Protein AF-A0AAX6MC53-F1 (afdb_monomer)

InterPro domains:
  IPR008144 Guanylate kinase-like domain [PS50052] (117-298)
  IPR008145 Guanylate kinase/L-type calcium channel beta subunit [PF00625] (117-298)
  IPR008145 Guanylate kinase/L-type calcium channel beta subunit [SM00072] (116-301)
  IPR020590 Guanylate kinase, conserved site [PS00856] (152-169)
  IPR021861 THO complex, subunit THOC1 [PF11957] (1-113)
  IPR027417 P-loop containing nucleoside triphosphate hydrolase [G3DSA:3.40.50.300] (106-306)
  IPR027417 P-loop containing nucleoside triphosphate hydrolase [SSF52540] (115-300)

pLDDT: mean 77.31, std 20.7, range [31.39, 97.88]

Organism: NCBI:txid292717

Sequence (351 aa):
MGSLSLDFLKEENSETAMEKLKDPARWKLPDLSVFKDKIAADELDLEFANSEKEKSEILEAKASKTWRALRIARKSKLSVFDKVDDWQKVDVIFQEQSDPENAEGETAGNEKMPEDRRPIILTGPSKVGKSTLLSMLLEKNEGVFGKIVPHTTRAPREGEVNGQDYNFVDSKEFNQILDSDYFFEFVERDGAQYGTNRKIAEAIEESGKVPIIQLDRERVQMAKENGYSARIIFIAPPSIEELEARLKKAGIAEEEIQGMLKTAQEDIEHAKSGEIYDTVITNDNLEDAYKTLESFIYKSEAEAEAEAEAEGINGTGDATGDGNENNNDNETPAAAADVAMEDVTNGEETS

Mean predicted aligned error: 18.36 Å

Solvent-accessible surface area (backbone atoms only — not comparable to full-atom values): 21395 Å² total; per-residue (Å²): 133,86,74,79,80,66,65,70,77,71,49,95,53,62,66,66,53,54,52,65,71,67,41,69,72,76,80,49,79,78,62,64,66,67,41,49,60,54,41,53,51,33,52,53,52,47,73,71,45,90,44,73,67,57,34,51,56,37,50,52,53,33,51,54,45,51,54,51,40,52,60,50,32,57,78,76,37,51,83,49,48,78,68,50,90,43,89,89,52,55,64,63,72,69,52,80,74,76,56,90,88,75,69,90,78,78,82,72,71,94,68,81,73,47,78,65,59,58,31,36,36,43,29,48,46,87,93,45,48,65,70,57,50,51,49,52,50,48,70,74,38,73,74,47,56,31,78,54,54,34,36,25,47,48,80,78,54,94,90,57,44,77,72,68,65,28,37,67,39,54,68,68,58,50,46,54,44,52,78,63,71,35,48,40,25,66,51,77,56,96,93,25,45,36,34,36,48,48,65,57,41,51,54,26,44,75,73,70,18,30,22,33,41,78,43,48,68,70,44,46,52,40,19,50,76,63,65,52,75,54,49,30,37,32,40,37,52,74,40,70,69,56,48,50,52,52,43,53,72,69,68,55,53,70,78,56,47,57,55,54,52,52,53,33,50,54,54,53,56,56,58,70,69,50,82,81,45,80,44,79,44,57,40,70,50,69,69,60,33,44,51,53,50,52,50,63,54,55,46,46,70,69,62,51,52,54,49,53,53,57,60,60,66,74,74,77,83,89,90,82,84,87,84,90,83,83,89,85,81,90,82,85,84,90,82,91,86,84,93,80,91,83,90,84,82,92,82,82,90,90,134

Radius of gyration: 32.06 Å; Cα contacts (8 Å, |Δi|>4): 356; chains: 1; bounding box: 106×82×86 Å

Nearest PDB structures (foldseek):
  8pts-assembly1_B  TM=8.722E-01  e=1.249E-19  Homo sapiens
  1lvg-assembly1_A  TM=8.030E-01  e=1.019E-18  Mus musculus
  3tr0-assembly1_A  TM=7.600E-01  e=1.009E-15  Coxiella burnetii
  4wsi-assembly1_A  TM=7.138E-01  e=6.629E-16  Homo sapiens
  3tau-assembly1_A  TM=6.943E-01  e=6.243E-16  Listeria monocytogenes

Structure (mmCIF, N/CA/C/O backbone):
data_AF-A0AAX6MC53-F1
#
_entry.id   AF-A0AAX6MC53-F1
#
loop_
_atom_site.group_PDB
_atom_site.id
_atom_site.type_symbol
_atom_site.label_atom_id
_atom_site.label_alt_id
_atom_site.label_comp_id
_atom_site.label_asym_id
_atom_site.label_entity_id
_atom_site.label_seq_id
_atom_site.pdbx_PDB_ins_code
_atom_site.Cartn_x
_atom_site.Cartn_y
_atom_site.Cartn_z
_atom_site.occupancy
_atom_site.B_iso_or_equiv
_atom_site.auth_seq_id
_atom_site.auth_comp_id
_atom_site.auth_asym_id
_atom_site.auth_atom_id
_atom_site.pdbx_PDB_model_num
ATOM 1 N N . MET A 1 1 ? 19.491 4.283 -35.198 1.00 36.22 1 MET A N 1
ATOM 2 C CA . MET A 1 1 ? 18.162 4.040 -35.802 1.00 36.22 1 MET A CA 1
ATOM 3 C C . MET A 1 1 ? 18.386 3.617 -37.244 1.00 36.22 1 MET A C 1
ATOM 5 O O . MET A 1 1 ? 18.907 4.422 -38.001 1.00 36.22 1 MET A O 1
ATOM 9 N N . GLY A 1 2 ? 18.093 2.369 -37.614 1.00 42.31 2 GLY A N 1
ATOM 10 C CA . GLY A 1 2 ? 18.167 1.952 -39.017 1.00 42.31 2 GLY A CA 1
ATOM 11 C C . GLY A 1 2 ? 16.977 2.537 -39.767 1.00 42.31 2 GLY A C 1
ATOM 12 O O . GLY A 1 2 ? 15.840 2.171 -39.467 1.00 42.31 2 GLY A O 1
ATOM 13 N N . SER A 1 3 ? 17.218 3.481 -40.676 1.00 45.47 3 SER A N 1
ATOM 14 C CA . SER A 1 3 ? 16.184 3.955 -41.590 1.00 45.47 3 SER A CA 1
ATOM 15 C C . SER A 1 3 ? 15.682 2.772 -42.419 1.00 45.47 3 SER A C 1
ATOM 17 O O . SER A 1 3 ? 16.467 1.949 -42.892 1.00 45.47 3 SER A O 1
ATOM 19 N N . LEU A 1 4 ? 14.361 2.657 -42.563 1.00 53.09 4 LEU A N 1
ATOM 20 C CA . LEU A 1 4 ? 13.759 1.701 -43.488 1.00 53.09 4 LEU A CA 1
ATOM 21 C C . LEU A 1 4 ? 14.315 1.986 -44.885 1.00 53.09 4 LEU A C 1
ATOM 23 O O . LEU A 1 4 ? 14.198 3.114 -45.369 1.00 53.09 4 LEU A O 1
ATOM 27 N N . SER A 1 5 ? 14.934 0.984 -45.514 1.00 58.44 5 SER A N 1
ATOM 28 C CA . SER A 1 5 ? 15.351 1.124 -46.905 1.00 58.44 5 SER A CA 1
ATOM 29 C C . SER A 1 5 ? 14.115 1.406 -47.765 1.00 58.44 5 SER A C 1
ATOM 31 O O . SER A 1 5 ? 13.137 0.656 -47.750 1.00 58.44 5 SER A O 1
ATOM 33 N N . LEU A 1 6 ? 14.177 2.507 -48.513 1.00 61.31 6 LEU A N 1
ATOM 34 C CA . LEU A 1 6 ? 13.171 2.917 -49.490 1.00 61.31 6 LEU A CA 1
ATOM 35 C C . LEU A 1 6 ? 13.355 2.209 -50.842 1.00 61.31 6 LEU A C 1
ATOM 37 O O . LEU A 1 6 ? 12.777 2.635 -51.838 1.00 61.31 6 LEU A O 1
ATOM 41 N N . ASP A 1 7 ? 14.144 1.133 -50.906 1.00 61.59 7 ASP A N 1
ATOM 42 C CA . ASP A 1 7 ? 14.376 0.392 -52.151 1.00 61.59 7 ASP A CA 1
ATOM 43 C C . ASP A 1 7 ? 13.085 -0.207 -52.741 1.00 61.59 7 ASP A C 1
ATOM 45 O O . ASP A 1 7 ? 13.015 -0.419 -53.947 1.00 61.59 7 ASP A O 1
ATOM 49 N N . PHE A 1 8 ? 12.020 -0.365 -51.946 1.00 57.34 8 PHE A N 1
ATOM 50 C CA . PHE A 1 8 ? 10.698 -0.771 -52.443 1.00 57.34 8 PHE A CA 1
ATOM 51 C C . PHE A 1 8 ? 10.033 0.273 -53.364 1.00 57.34 8 PHE A C 1
ATOM 53 O O . PHE A 1 8 ? 9.164 -0.083 -54.152 1.00 57.34 8 PHE A O 1
ATOM 60 N N . LEU A 1 9 ? 10.435 1.553 -53.298 1.00 56.62 9 LEU A N 1
ATOM 61 C CA . LEU A 1 9 ? 9.974 2.596 -54.229 1.00 56.62 9 LEU A CA 1
ATOM 62 C C . LEU A 1 9 ? 10.661 2.510 -55.600 1.00 56.62 9 LEU A C 1
ATOM 64 O O . LEU A 1 9 ? 10.252 3.208 -56.524 1.00 56.62 9 LEU A O 1
ATOM 68 N N . LYS A 1 10 ? 11.714 1.691 -55.733 1.00 62.94 10 LYS A N 1
ATOM 69 C CA . LYS A 1 10 ? 12.433 1.475 -56.996 1.00 62.94 10 LYS A CA 1
ATOM 70 C C . LYS A 1 10 ? 11.886 0.294 -57.802 1.00 62.94 10 LYS A C 1
ATOM 72 O O . LYS A 1 10 ? 12.310 0.111 -58.939 1.00 62.94 10 LYS A O 1
ATOM 77 N N . GLU A 1 11 ? 10.980 -0.511 -57.243 1.00 56.94 11 GLU A N 1
ATOM 78 C CA . GLU A 1 11 ? 10.313 -1.573 -58.000 1.00 56.94 11 GLU A CA 1
ATOM 79 C C . GLU A 1 11 ? 9.300 -0.937 -58.974 1.00 56.94 11 GLU A C 1
ATOM 81 O O . GLU A 1 11 ? 8.377 -0.246 -58.549 1.00 56.94 11 GLU A O 1
ATOM 86 N N . GLU A 1 12 ? 9.453 -1.176 -60.286 1.00 57.56 12 GLU A N 1
ATOM 87 C CA . GLU A 1 12 ? 8.615 -0.607 -61.370 1.00 57.56 12 GLU A CA 1
ATOM 88 C C . GLU A 1 12 ? 7.123 -0.991 -61.299 1.00 57.56 12 GLU A C 1
ATOM 90 O O . GLU A 1 12 ? 6.321 -0.521 -62.102 1.00 57.56 12 GLU A O 1
ATOM 95 N N . ASN A 1 13 ? 6.725 -1.820 -60.333 1.00 58.00 13 ASN A N 1
ATOM 96 C CA . ASN A 1 13 ? 5.381 -2.371 -60.223 1.00 58.00 13 ASN A CA 1
ATOM 97 C C . ASN A 1 13 ? 4.774 -2.036 -58.847 1.00 58.00 13 ASN A C 1
ATOM 99 O O . ASN A 1 13 ? 4.700 -2.865 -57.930 1.00 58.00 13 ASN A O 1
ATOM 103 N N . SER A 1 14 ? 4.381 -0.766 -58.706 1.00 57.09 14 SER A N 1
ATOM 104 C CA . SER A 1 14 ? 3.935 -0.134 -57.455 1.00 57.09 14 SER A CA 1
ATOM 105 C C . SER A 1 14 ? 2.700 -0.789 -56.824 1.00 57.09 14 SER A C 1
ATOM 107 O O . SER A 1 14 ? 2.566 -0.777 -55.600 1.00 57.09 14 SER A O 1
ATOM 109 N N . GLU A 1 15 ? 1.830 -1.418 -57.620 1.00 57.38 15 GLU A N 1
ATOM 110 C CA . GLU A 1 15 ? 0.639 -2.124 -57.125 1.00 57.38 15 GLU A CA 1
ATOM 111 C C . GLU A 1 15 ? 1.006 -3.390 -56.339 1.00 57.38 15 GLU A C 1
ATOM 113 O O . GLU A 1 15 ? 0.580 -3.552 -55.196 1.00 57.38 15 GLU A O 1
ATOM 118 N N . THR A 1 16 ? 1.888 -4.233 -56.880 1.00 61.44 16 THR A N 1
ATOM 119 C CA . THR A 1 16 ? 2.392 -5.432 -56.186 1.00 61.44 16 THR A CA 1
ATOM 120 C C . THR A 1 16 ? 3.211 -5.101 -54.938 1.00 61.44 16 THR A C 1
ATOM 122 O O . THR A 1 16 ? 3.166 -5.842 -53.954 1.00 61.44 16 THR A O 1
ATOM 125 N N . ALA A 1 17 ? 3.946 -3.985 -54.938 1.00 60.41 17 ALA A N 1
ATOM 126 C CA . ALA A 1 17 ? 4.658 -3.518 -53.749 1.00 60.41 17 ALA A CA 1
ATOM 127 C C . ALA A 1 17 ? 3.676 -3.071 -52.651 1.00 60.41 17 ALA A C 1
ATOM 129 O O . ALA A 1 17 ? 3.875 -3.401 -51.483 1.00 60.41 17 ALA A O 1
ATOM 130 N N . MET A 1 18 ? 2.581 -2.392 -53.017 1.00 60.22 18 MET A N 1
ATOM 131 C CA . MET A 1 18 ? 1.531 -1.960 -52.087 1.00 60.22 18 MET A CA 1
ATOM 132 C C . MET A 1 18 ? 0.684 -3.121 -51.550 1.00 60.22 18 MET A C 1
ATOM 134 O O . MET A 1 18 ? 0.280 -3.086 -50.388 1.00 60.22 18 MET A O 1
ATOM 138 N N . GLU A 1 19 ? 0.437 -4.166 -52.341 1.00 65.31 19 GLU A N 1
ATOM 139 C CA . GLU A 1 19 ? -0.258 -5.372 -51.871 1.00 65.31 19 GLU A CA 1
ATOM 140 C C . GLU A 1 19 ? 0.555 -6.148 -50.828 1.00 65.31 19 GLU A C 1
ATOM 142 O O . GLU A 1 19 ? -0.001 -6.551 -49.807 1.00 65.31 19 GLU A O 1
ATOM 147 N N . LYS A 1 20 ? 1.881 -6.253 -50.992 1.00 62.59 20 LYS A N 1
ATOM 148 C CA . LYS A 1 20 ? 2.773 -6.847 -49.974 1.00 62.59 20 LYS A CA 1
ATOM 149 C C . LYS A 1 20 ? 2.735 -6.099 -48.634 1.00 62.59 20 LYS A C 1
ATOM 151 O O . LYS A 1 20 ? 2.990 -6.691 -47.588 1.00 62.59 20 LYS A O 1
ATOM 156 N N . LEU A 1 21 ? 2.412 -4.802 -48.635 1.00 61.69 21 LEU A N 1
ATOM 157 C CA . LEU A 1 21 ? 2.283 -4.013 -47.402 1.00 61.69 21 LEU A CA 1
ATOM 158 C C . LEU A 1 21 ? 0.977 -4.294 -46.645 1.00 61.69 21 LEU A C 1
ATOM 160 O O . LEU A 1 21 ? 0.912 -3.974 -45.457 1.00 61.69 21 LEU A O 1
ATOM 164 N N . LYS A 1 22 ? -0.030 -4.872 -47.315 1.00 65.88 22 LYS A N 1
ATOM 165 C CA . LYS A 1 22 ? -1.336 -5.231 -46.742 1.00 65.88 22 LYS A CA 1
ATOM 166 C C . LYS A 1 22 ? -1.370 -6.639 -46.144 1.00 65.88 22 LYS A C 1
ATOM 168 O O . LYS A 1 22 ? -2.383 -6.995 -45.547 1.00 65.88 22 LYS A O 1
ATOM 173 N N . ASP A 1 23 ? -0.299 -7.423 -46.292 1.00 70.88 23 ASP A N 1
ATOM 174 C CA . ASP A 1 23 ? -0.217 -8.772 -45.732 1.00 70.88 23 ASP A CA 1
ATOM 175 C C . ASP A 1 23 ? -0.416 -8.732 -44.203 1.00 70.88 23 ASP A C 1
ATOM 177 O O . ASP A 1 23 ? 0.374 -8.088 -43.495 1.00 70.88 23 ASP A O 1
ATOM 181 N N . PRO A 1 24 ? -1.446 -9.414 -43.665 1.00 66.38 24 PRO A N 1
ATOM 182 C CA . PRO A 1 24 ? -1.690 -9.465 -42.234 1.00 66.38 24 PRO A CA 1
ATOM 183 C C . PRO A 1 24 ? -0.519 -10.017 -41.413 1.00 66.38 24 PRO A C 1
ATOM 185 O O . PRO A 1 24 ? -0.335 -9.650 -40.251 1.00 66.38 24 PRO A O 1
ATOM 188 N N . ALA A 1 25 ? 0.324 -10.857 -42.020 1.00 64.81 25 ALA A N 1
ATOM 189 C CA . ALA A 1 25 ? 1.523 -11.387 -41.386 1.00 64.81 25 ALA A CA 1
ATOM 190 C C . ALA A 1 25 ? 2.566 -10.300 -41.068 1.00 64.81 25 ALA A C 1
ATOM 192 O O . ALA A 1 25 ? 3.427 -10.513 -40.218 1.00 64.81 25 ALA A O 1
ATOM 193 N N . ARG A 1 26 ? 2.488 -9.118 -41.699 1.00 65.19 26 ARG A N 1
ATOM 194 C CA . ARG A 1 26 ? 3.445 -8.016 -41.508 1.00 65.19 26 ARG A CA 1
ATOM 195 C C . ARG A 1 26 ? 3.283 -7.285 -40.174 1.00 65.19 26 ARG A C 1
ATOM 197 O O . ARG A 1 26 ? 4.268 -6.764 -39.652 1.00 65.19 26 ARG A O 1
ATOM 204 N N . TRP A 1 27 ? 2.064 -7.214 -39.636 1.00 64.38 27 TRP A N 1
ATOM 205 C CA . TRP A 1 27 ? 1.789 -6.602 -38.327 1.00 64.38 27 TRP A CA 1
ATOM 206 C C . TRP A 1 27 ? 1.685 -7.630 -37.198 1.00 64.38 27 TRP A C 1
ATOM 208 O O . TRP A 1 27 ? 1.710 -7.253 -36.024 1.00 64.38 27 TRP A O 1
ATOM 218 N N . LYS A 1 28 ? 1.618 -8.924 -37.531 1.00 68.44 28 LYS A N 1
ATOM 219 C CA . LYS A 1 28 ? 1.691 -10.001 -36.549 1.00 68.44 28 LYS A CA 1
ATOM 220 C C . LYS A 1 28 ? 3.117 -10.100 -36.003 1.00 68.44 28 LYS A C 1
ATOM 222 O O . LYS A 1 28 ? 4.082 -10.221 -36.756 1.00 68.44 28 LYS A O 1
ATOM 227 N N . LEU A 1 29 ? 3.252 -10.033 -34.681 1.00 69.00 29 LEU A N 1
ATOM 228 C CA . LEU A 1 29 ? 4.544 -10.220 -34.025 1.00 69.00 29 LEU A CA 1
ATOM 229 C C . LEU A 1 29 ? 5.046 -11.651 -34.291 1.00 69.00 29 LEU A C 1
ATOM 231 O O . LEU A 1 29 ? 4.261 -12.591 -34.145 1.00 69.00 29 LEU A O 1
ATOM 235 N N . PRO A 1 30 ? 6.319 -11.837 -34.691 1.00 75.62 30 PRO A N 1
ATOM 236 C CA . PRO A 1 30 ? 6.888 -13.170 -34.831 1.00 75.62 30 PRO A CA 1
ATOM 237 C C . PRO A 1 30 ? 6.958 -13.864 -33.470 1.00 75.62 30 PRO A C 1
ATOM 239 O O . PRO A 1 30 ? 7.146 -13.205 -32.446 1.00 75.62 30 PRO A O 1
ATOM 242 N N . ASP A 1 31 ? 6.850 -15.189 -33.480 1.00 79.38 31 ASP A N 1
ATOM 243 C CA . ASP A 1 31 ? 6.978 -16.006 -32.276 1.00 79.38 31 ASP A CA 1
ATOM 244 C C . ASP A 1 31 ? 8.388 -15.890 -31.664 1.00 79.38 31 ASP A C 1
ATOM 246 O O . ASP A 1 31 ? 9.375 -15.686 -32.380 1.00 79.38 31 ASP A O 1
ATOM 250 N N . LEU A 1 32 ? 8.499 -16.024 -30.340 1.00 80.12 32 LEU A N 1
ATOM 251 C CA . LEU A 1 32 ? 9.783 -15.988 -29.631 1.00 80.12 32 LEU A CA 1
ATOM 252 C C . LEU A 1 32 ? 10.733 -17.100 -30.100 1.00 80.12 32 LEU A C 1
ATOM 254 O O . LEU A 1 32 ? 11.937 -16.862 -30.202 1.00 80.12 32 LEU A O 1
ATOM 258 N N . SER A 1 33 ? 10.202 -18.273 -30.454 1.00 79.19 33 SER A N 1
ATOM 259 C CA . SER A 1 33 ? 10.969 -19.397 -31.016 1.00 79.19 33 SER A CA 1
ATOM 260 C C . SER A 1 33 ? 11.765 -19.006 -32.271 1.00 79.19 33 SER A C 1
ATOM 262 O O . SER A 1 33 ? 12.929 -19.373 -32.405 1.00 79.19 33 SER A O 1
ATOM 264 N N . VAL A 1 34 ? 11.206 -18.142 -33.128 1.00 83.12 34 VAL A N 1
ATOM 265 C CA . VAL A 1 34 ? 11.864 -17.647 -34.354 1.00 83.12 34 VAL A CA 1
ATOM 266 C C . VAL A 1 34 ? 13.138 -16.855 -34.047 1.00 83.12 34 VAL A C 1
ATOM 268 O O . VAL A 1 34 ? 14.053 -16.801 -34.872 1.00 83.12 34 VAL A O 1
ATOM 271 N N . PHE A 1 35 ? 13.204 -16.193 -32.890 1.00 84.06 35 PHE A N 1
ATOM 272 C CA . PHE A 1 35 ? 14.394 -15.452 -32.477 1.00 84.06 35 PHE A CA 1
ATOM 273 C C . PHE A 1 35 ? 15.434 -16.352 -31.812 1.00 84.06 35 PHE A C 1
ATOM 275 O O . PHE A 1 35 ? 16.619 -16.105 -32.018 1.00 84.06 35 PHE A O 1
ATOM 282 N N . LYS A 1 36 ? 15.010 -17.406 -31.102 1.00 83.81 36 LYS A N 1
ATOM 283 C CA . LYS A 1 36 ? 15.902 -18.405 -30.492 1.00 83.81 36 LYS A CA 1
ATOM 284 C C . LYS A 1 36 ? 16.837 -19.019 -31.534 1.00 83.81 36 LYS A C 1
ATOM 286 O O . LYS A 1 36 ? 18.054 -18.915 -31.408 1.00 83.81 36 LYS A O 1
ATOM 291 N N . ASP A 1 37 ? 16.265 -19.552 -32.612 1.00 83.94 37 ASP A N 1
ATOM 292 C CA . ASP A 1 37 ? 17.027 -20.229 -33.667 1.00 83.94 37 ASP A CA 1
ATOM 293 C C . ASP A 1 37 ? 17.999 -19.275 -34.376 1.00 83.94 37 ASP A C 1
ATOM 295 O O . ASP A 1 37 ? 19.126 -19.636 -34.708 1.00 83.94 37 ASP A O 1
ATOM 299 N N . LYS A 1 38 ? 17.585 -18.017 -34.575 1.00 85.25 38 LYS A N 1
ATOM 300 C CA . LYS A 1 38 ? 18.412 -16.993 -35.231 1.00 85.25 38 LYS A CA 1
ATOM 301 C C . LYS A 1 38 ? 19.560 -16.494 -34.358 1.00 85.25 38 LYS A C 1
ATOM 303 O O . LYS A 1 38 ? 20.575 -16.083 -34.906 1.00 85.25 38 LYS A O 1
ATOM 308 N N . ILE A 1 39 ? 19.383 -16.472 -33.038 1.00 85.56 39 ILE A N 1
ATOM 309 C CA . ILE A 1 39 ? 20.439 -16.098 -32.088 1.00 85.56 39 ILE A CA 1
ATOM 310 C C . ILE A 1 39 ? 21.457 -17.235 -31.977 1.00 85.56 39 ILE A C 1
ATOM 312 O O . ILE A 1 39 ? 22.652 -16.961 -32.001 1.00 85.56 39 ILE A O 1
ATOM 316 N N . ALA A 1 40 ? 20.993 -18.488 -31.937 1.00 83.81 40 ALA A N 1
ATOM 317 C CA . ALA A 1 40 ? 21.861 -19.664 -31.933 1.00 83.81 40 ALA A CA 1
ATOM 318 C C . ALA A 1 40 ? 22.690 -19.780 -33.226 1.00 83.81 40 ALA A C 1
ATOM 320 O O . ALA A 1 40 ? 23.872 -20.108 -33.175 1.00 83.81 40 ALA A O 1
ATOM 321 N N . ALA A 1 41 ? 22.097 -19.460 -34.382 1.00 85.50 41 ALA A N 1
ATOM 322 C CA . ALA A 1 41 ? 22.822 -19.405 -35.651 1.00 85.50 41 ALA A CA 1
ATOM 323 C C . ALA A 1 41 ? 23.935 -18.341 -35.638 1.00 85.50 41 ALA A C 1
ATOM 325 O O . ALA A 1 41 ? 25.069 -18.650 -35.983 1.00 85.50 41 ALA A O 1
ATOM 326 N N . ASP A 1 42 ? 23.643 -17.121 -35.171 1.00 85.56 42 ASP A N 1
ATOM 327 C CA . ASP A 1 42 ? 24.656 -16.060 -35.069 1.00 85.56 42 ASP A CA 1
ATOM 328 C C . ASP A 1 42 ? 25.753 -16.390 -34.047 1.00 85.56 42 ASP A C 1
ATOM 330 O O . ASP A 1 42 ? 26.893 -15.960 -34.192 1.00 85.56 42 ASP A O 1
ATOM 334 N N . GLU A 1 43 ? 25.419 -17.114 -32.980 1.00 85.94 43 GLU A N 1
ATOM 335 C CA . GLU A 1 43 ? 26.392 -17.577 -31.991 1.00 85.94 43 GLU A CA 1
ATOM 336 C C . GLU A 1 43 ? 27.365 -18.589 -32.589 1.00 85.94 43 GLU A C 1
ATOM 338 O O . GLU A 1 43 ? 28.572 -18.441 -32.414 1.00 85.94 43 GLU A O 1
ATOM 343 N N . LEU A 1 44 ? 26.847 -19.534 -33.372 1.00 84.44 44 LEU A N 1
ATOM 344 C CA . LEU A 1 44 ? 27.658 -20.465 -34.144 1.00 84.44 44 LEU A CA 1
ATOM 345 C C . LEU A 1 44 ? 28.536 -19.709 -35.153 1.00 84.44 44 LEU A C 1
ATOM 347 O O . LEU A 1 44 ? 29.745 -19.920 -35.193 1.00 84.44 44 LEU A O 1
ATOM 351 N N . ASP A 1 45 ? 27.973 -18.774 -35.919 1.00 85.62 45 ASP A N 1
ATOM 352 C CA . ASP A 1 45 ? 28.736 -17.982 -36.894 1.00 85.62 45 ASP A CA 1
ATOM 353 C C . ASP A 1 45 ? 29.858 -17.164 -36.227 1.00 85.62 45 ASP A C 1
ATOM 355 O O . ASP A 1 45 ? 30.952 -17.026 -36.780 1.00 85.62 45 ASP A O 1
ATOM 359 N N . LEU A 1 46 ? 29.630 -16.668 -35.007 1.00 84.56 46 LEU A N 1
ATOM 360 C CA . LEU A 1 46 ? 30.628 -15.939 -34.224 1.00 84.56 46 LEU A CA 1
ATOM 361 C C . LEU A 1 46 ? 31.804 -16.833 -33.789 1.00 84.56 46 LEU A C 1
ATOM 363 O O . LEU A 1 46 ? 32.934 -16.342 -33.714 1.00 84.56 46 LEU A O 1
ATOM 367 N N . GLU A 1 47 ? 31.571 -18.128 -33.550 1.00 83.50 47 GLU A N 1
ATOM 368 C CA . GLU A 1 47 ? 32.621 -19.113 -33.242 1.00 83.50 47 GLU A CA 1
ATOM 369 C C . GLU A 1 47 ? 33.513 -19.432 -34.452 1.00 83.50 47 GLU A C 1
ATOM 371 O O . GLU A 1 47 ? 34.710 -19.681 -34.288 1.00 83.50 47 GLU A O 1
ATOM 376 N N . PHE A 1 48 ? 32.961 -19.391 -35.670 1.00 84.69 48 PHE A N 1
ATOM 377 C CA . PHE A 1 48 ? 33.688 -19.697 -36.910 1.00 84.69 48 PHE A CA 1
ATOM 378 C C . PHE A 1 48 ? 34.261 -18.461 -37.631 1.00 84.69 48 PHE A C 1
ATOM 380 O O . PHE A 1 48 ? 34.983 -18.609 -38.624 1.00 84.69 48 PHE A O 1
ATOM 387 N N . ALA A 1 49 ? 33.981 -17.250 -37.142 1.00 84.56 49 ALA A N 1
ATOM 388 C CA . ALA A 1 49 ? 34.443 -16.001 -37.739 1.00 84.56 49 ALA A CA 1
ATOM 389 C C . ALA A 1 49 ? 35.969 -15.818 -37.620 1.00 84.56 49 ALA A C 1
ATOM 391 O O . ALA A 1 49 ? 36.552 -15.816 -36.531 1.00 84.56 49 ALA A O 1
ATOM 392 N N . ASN A 1 50 ? 36.625 -15.578 -38.758 1.00 83.25 50 ASN A N 1
ATOM 393 C CA . ASN A 1 50 ? 38.092 -15.529 -38.851 1.00 83.25 50 ASN A CA 1
ATOM 394 C C . ASN A 1 50 ? 38.661 -14.102 -38.828 1.00 83.25 50 ASN A C 1
ATOM 396 O O . ASN A 1 50 ? 39.880 -13.919 -38.838 1.00 83.25 50 ASN A O 1
ATOM 400 N N . SER A 1 51 ? 37.800 -13.079 -38.802 1.00 89.62 51 SER A N 1
ATOM 401 C CA . SER A 1 51 ? 38.210 -11.674 -38.767 1.00 89.62 51 SER A CA 1
ATOM 402 C C . SER A 1 51 ? 37.445 -10.869 -37.718 1.00 89.62 51 SER A C 1
ATOM 404 O O . SER A 1 51 ? 36.271 -11.112 -37.456 1.00 89.62 51 SER A O 1
ATOM 406 N N . GLU A 1 52 ? 38.101 -9.861 -37.141 1.00 82.00 52 GLU A N 1
ATOM 407 C CA . GLU A 1 52 ? 37.482 -8.962 -36.152 1.00 82.00 52 GLU A CA 1
ATOM 408 C C . GLU A 1 52 ? 36.312 -8.156 -36.734 1.00 82.00 52 GLU A C 1
ATOM 410 O O . GLU A 1 52 ? 35.333 -7.882 -36.043 1.00 82.00 52 GLU A O 1
ATOM 415 N N . LYS A 1 53 ? 36.373 -7.828 -38.029 1.00 84.75 53 LYS A N 1
ATOM 416 C CA . LYS A 1 53 ? 35.286 -7.133 -38.724 1.00 84.75 53 LYS A CA 1
ATOM 417 C C . LYS A 1 53 ? 34.033 -8.010 -38.812 1.00 84.75 53 LYS A C 1
ATOM 419 O O . LYS A 1 53 ? 32.953 -7.568 -38.439 1.00 84.75 53 LYS A O 1
ATOM 424 N N . GLU A 1 54 ? 34.189 -9.257 -39.236 1.00 81.88 54 GLU A N 1
ATOM 425 C CA . GLU A 1 54 ? 33.095 -10.229 -39.339 1.00 81.88 54 GLU A CA 1
ATOM 426 C C . GLU A 1 54 ? 32.478 -10.535 -37.966 1.00 81.88 54 GLU A C 1
ATOM 428 O O . GLU A 1 54 ? 31.261 -10.486 -37.813 1.00 81.88 54 GLU A O 1
ATOM 433 N N . LYS A 1 55 ? 33.309 -10.708 -36.928 1.00 79.75 55 LYS A N 1
ATOM 434 C CA . LYS A 1 55 ? 32.838 -10.854 -35.540 1.00 79.75 55 LYS A CA 1
ATOM 435 C C . LYS A 1 55 ? 31.994 -9.670 -35.077 1.00 79.75 55 LYS A C 1
ATOM 437 O O . LYS A 1 55 ? 30.971 -9.876 -34.430 1.00 79.75 55 LYS A O 1
ATOM 442 N N . SER A 1 56 ? 32.407 -8.440 -35.395 1.00 81.50 56 SER A N 1
ATOM 443 C CA . SER A 1 56 ? 31.656 -7.240 -35.008 1.00 81.50 56 SER A CA 1
ATOM 444 C C . SER A 1 56 ? 30.286 -7.159 -35.690 1.00 81.50 56 SER A C 1
ATOM 446 O O . SER A 1 56 ? 29.293 -6.868 -35.028 1.00 81.50 56 SER A O 1
ATOM 448 N N . GLU A 1 57 ? 30.206 -7.511 -36.977 1.00 82.00 57 GLU A N 1
ATOM 449 C CA . GLU A 1 57 ? 28.954 -7.510 -37.744 1.00 82.00 57 GLU A CA 1
ATOM 450 C C . GLU A 1 57 ? 27.982 -8.590 -37.232 1.00 82.00 57 GLU A C 1
ATOM 452 O O . GLU A 1 57 ? 26.788 -8.327 -37.056 1.00 82.00 57 GLU A O 1
ATOM 457 N N . ILE A 1 58 ? 28.497 -9.783 -36.914 1.00 82.25 58 ILE A N 1
ATOM 458 C CA . ILE A 1 58 ? 27.713 -10.881 -36.331 1.00 82.25 58 ILE A CA 1
ATOM 459 C C . ILE A 1 58 ? 27.242 -10.523 -34.913 1.00 82.25 58 ILE A C 1
ATOM 461 O O . ILE A 1 58 ? 26.084 -10.762 -34.568 1.00 82.25 58 ILE A O 1
ATOM 465 N N . LEU A 1 59 ? 28.090 -9.887 -34.097 1.00 81.19 59 LEU A N 1
ATOM 466 C CA . LEU A 1 59 ? 27.732 -9.461 -32.742 1.00 81.19 59 LEU A CA 1
ATOM 467 C C . LEU A 1 59 ? 26.613 -8.409 -32.745 1.00 81.19 59 LEU A C 1
ATOM 469 O O . LEU A 1 59 ? 25.684 -8.492 -31.939 1.00 81.19 59 LEU A O 1
ATOM 473 N N . GLU A 1 60 ? 26.662 -7.440 -33.661 1.00 79.06 60 GLU A N 1
ATOM 474 C CA . GLU A 1 60 ? 25.596 -6.447 -33.829 1.00 79.06 60 GLU A CA 1
ATOM 475 C C . GLU A 1 60 ? 24.279 -7.090 -34.287 1.00 79.06 60 GLU A C 1
ATOM 477 O O . GLU A 1 60 ? 23.200 -6.745 -33.784 1.00 79.06 60 GLU A O 1
ATOM 482 N N . ALA A 1 61 ? 24.352 -8.058 -35.208 1.00 80.31 61 ALA A N 1
ATOM 483 C CA . ALA A 1 61 ? 23.193 -8.820 -35.660 1.00 80.31 61 ALA A CA 1
ATOM 484 C C . ALA A 1 61 ? 22.567 -9.634 -34.513 1.00 80.31 61 ALA A C 1
ATOM 486 O O . ALA A 1 61 ? 21.348 -9.541 -34.303 1.00 80.31 61 ALA A O 1
ATOM 487 N N . LYS A 1 62 ? 23.399 -10.333 -33.725 1.00 84.50 62 LYS A N 1
ATOM 488 C CA . LYS A 1 62 ? 22.995 -11.090 -32.532 1.00 84.50 62 LYS A CA 1
ATOM 489 C C . LYS A 1 62 ? 22.319 -10.168 -31.523 1.00 84.50 62 LYS A C 1
ATOM 491 O O . LYS A 1 62 ? 21.174 -10.405 -31.147 1.00 84.50 62 LYS A O 1
ATOM 496 N N . ALA A 1 63 ? 22.959 -9.053 -31.167 1.00 79.19 63 ALA A N 1
ATOM 497 C CA . ALA A 1 63 ? 22.415 -8.075 -30.227 1.00 79.19 63 ALA A CA 1
ATOM 498 C C . ALA A 1 63 ? 21.054 -7.525 -30.688 1.00 79.19 63 ALA A C 1
ATOM 500 O O . ALA A 1 63 ? 20.109 -7.457 -29.904 1.00 79.19 63 ALA A O 1
ATOM 501 N N . SER A 1 64 ? 20.911 -7.182 -31.970 1.00 79.00 64 SER A N 1
ATOM 502 C CA . SER A 1 64 ? 19.651 -6.681 -32.537 1.00 79.00 64 SER A CA 1
ATOM 503 C C . SER A 1 64 ? 18.508 -7.700 -32.426 1.00 79.00 64 SER A C 1
ATOM 505 O O . SER A 1 64 ? 17.374 -7.338 -32.089 1.00 79.00 64 SER A O 1
ATOM 507 N N . LYS A 1 65 ? 18.794 -8.986 -32.667 1.00 85.81 65 LYS A N 1
ATOM 508 C CA . LYS A 1 65 ? 17.824 -10.085 -32.536 1.00 85.81 65 LYS A CA 1
ATOM 509 C C . LYS A 1 65 ? 17.466 -10.338 -31.072 1.00 85.81 65 LYS A C 1
ATOM 511 O O . LYS A 1 65 ? 16.278 -10.431 -30.765 1.00 85.81 65 LYS A O 1
ATOM 516 N N . THR A 1 66 ? 18.450 -10.327 -30.177 1.00 81.75 66 THR A N 1
ATOM 517 C CA . THR A 1 66 ? 18.253 -10.437 -28.727 1.00 81.75 66 THR A CA 1
ATOM 518 C C . THR A 1 66 ? 17.370 -9.311 -28.187 1.00 81.75 66 THR A C 1
ATOM 520 O O . THR A 1 66 ? 16.390 -9.568 -27.493 1.00 81.75 66 THR A O 1
ATOM 523 N N . TRP A 1 67 ? 17.620 -8.060 -28.585 1.00 78.38 67 TRP A N 1
ATOM 524 C CA . TRP A 1 67 ? 16.794 -6.913 -28.187 1.00 78.38 67 TRP A CA 1
ATOM 525 C C . TRP A 1 67 ? 15.351 -6.999 -28.695 1.00 78.38 67 TRP A C 1
ATOM 527 O O . TRP A 1 67 ? 14.419 -6.572 -28.008 1.00 78.38 67 TRP A O 1
ATOM 537 N N . ARG A 1 68 ? 15.138 -7.545 -29.899 1.00 80.81 68 ARG A N 1
ATOM 538 C CA . ARG A 1 68 ? 13.787 -7.789 -30.428 1.00 80.81 68 ARG A CA 1
ATOM 539 C C . ARG A 1 68 ? 13.075 -8.896 -29.656 1.00 80.81 68 ARG A C 1
ATOM 541 O O . ARG A 1 68 ? 11.908 -8.708 -29.323 1.00 80.81 68 ARG A O 1
ATOM 548 N N . ALA A 1 69 ? 13.772 -9.982 -29.327 1.00 82.56 69 ALA A N 1
ATOM 549 C CA . ALA A 1 69 ? 13.233 -11.065 -28.511 1.00 82.56 69 ALA A CA 1
ATOM 550 C C . ALA A 1 69 ? 12.839 -10.572 -27.111 1.00 82.56 69 ALA A C 1
ATOM 552 O O . ALA A 1 69 ? 11.705 -10.778 -26.692 1.00 82.56 69 ALA A O 1
ATOM 553 N N . LEU A 1 70 ? 13.711 -9.811 -26.442 1.00 78.25 70 LEU A N 1
ATOM 554 C CA . LEU A 1 70 ? 13.433 -9.195 -25.139 1.00 78.25 70 LEU A CA 1
ATOM 555 C C . LEU A 1 70 ? 12.215 -8.262 -25.176 1.00 78.25 70 LEU A C 1
ATOM 557 O O . LEU A 1 70 ? 11.382 -8.282 -24.274 1.00 78.25 70 LEU A O 1
ATOM 561 N N . ARG A 1 71 ? 12.053 -7.475 -26.248 1.00 78.38 71 ARG A N 1
ATOM 562 C CA . ARG A 1 71 ? 10.884 -6.596 -26.419 1.00 78.38 71 ARG A CA 1
ATOM 563 C C . ARG A 1 71 ? 9.574 -7.376 -26.566 1.00 78.38 71 ARG A C 1
ATOM 565 O O . ARG A 1 71 ? 8.535 -6.895 -26.118 1.00 78.38 71 ARG A O 1
ATOM 572 N N . ILE A 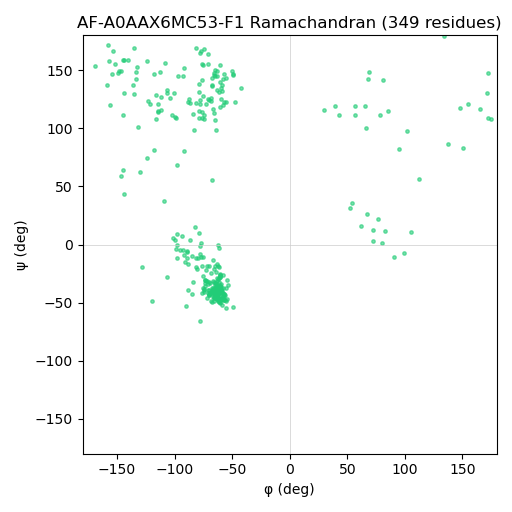1 72 ? 9.614 -8.538 -27.214 1.00 79.12 72 ILE A N 1
ATOM 573 C CA . ILE A 1 72 ? 8.451 -9.421 -27.373 1.00 79.12 72 ILE A CA 1
ATOM 574 C C . ILE A 1 72 ? 8.169 -10.161 -26.058 1.00 79.12 72 ILE A C 1
ATOM 576 O O . ILE A 1 72 ? 7.017 -10.218 -25.628 1.00 79.12 72 ILE A O 1
ATOM 580 N N . ALA A 1 73 ? 9.213 -10.636 -25.375 1.00 76.44 73 ALA A N 1
ATOM 581 C CA . ALA A 1 73 ? 9.119 -11.282 -24.070 1.00 76.44 73 ALA A CA 1
ATOM 582 C C . ALA A 1 73 ? 8.538 -10.340 -23.006 1.00 76.44 73 ALA A C 1
ATOM 584 O O . ALA A 1 73 ? 7.649 -10.746 -22.272 1.00 76.44 73 ALA A O 1
ATOM 585 N N . ARG A 1 74 ? 8.905 -9.050 -22.997 1.00 76.25 74 ARG A N 1
ATOM 586 C CA . ARG A 1 74 ? 8.296 -8.042 -22.106 1.00 76.25 74 ARG A CA 1
ATOM 587 C C . ARG A 1 74 ? 6.765 -7.973 -22.215 1.00 76.25 74 ARG A C 1
ATOM 589 O O . ARG A 1 74 ? 6.106 -7.628 -21.245 1.00 76.25 74 ARG A O 1
ATOM 596 N N . LYS A 1 75 ? 6.195 -8.266 -23.388 1.00 71.81 75 LYS A N 1
ATOM 597 C CA . LYS A 1 75 ? 4.739 -8.244 -23.610 1.00 71.81 75 LYS A CA 1
ATOM 598 C C . LYS A 1 75 ? 4.033 -9.564 -23.294 1.00 71.81 75 LYS A C 1
ATOM 600 O O . LYS A 1 75 ? 2.815 -9.565 -23.229 1.00 71.81 75 LYS A O 1
ATOM 605 N N . SER A 1 76 ? 4.766 -10.672 -23.195 1.00 70.56 76 SER A N 1
ATOM 606 C CA . SER A 1 76 ? 4.186 -12.027 -23.146 1.00 70.56 76 SER A CA 1
ATOM 607 C C . SER A 1 76 ? 4.672 -12.885 -21.973 1.00 70.56 76 SER A C 1
ATOM 609 O O . SER A 1 76 ? 4.020 -13.864 -21.639 1.00 70.56 76 SER A O 1
ATOM 611 N N . LYS A 1 77 ? 5.806 -12.543 -21.349 1.00 72.00 77 LYS A N 1
ATOM 612 C CA . LYS A 1 77 ? 6.499 -13.313 -20.301 1.00 72.00 77 LYS A CA 1
ATOM 613 C C . LYS A 1 77 ? 7.180 -12.380 -19.283 1.00 72.00 77 LYS A C 1
ATOM 615 O O . LYS A 1 77 ? 8.400 -12.413 -19.112 1.00 72.00 77 LYS A O 1
ATOM 620 N N . LEU A 1 78 ? 6.395 -11.519 -18.628 1.00 65.19 78 LEU A N 1
ATOM 621 C CA . LEU A 1 78 ? 6.899 -10.461 -17.736 1.00 65.19 78 LEU A CA 1
ATOM 622 C C . LEU A 1 78 ? 7.684 -11.015 -16.528 1.00 65.19 78 LEU A C 1
ATOM 624 O O . LEU A 1 78 ? 8.785 -10.557 -16.249 1.00 65.19 78 LEU A O 1
ATOM 628 N N . SER A 1 79 ? 7.193 -12.093 -15.906 1.00 62.31 79 SER A N 1
ATOM 629 C CA . SER A 1 79 ? 7.837 -12.764 -14.759 1.00 62.31 79 SER A CA 1
ATOM 630 C C . SER A 1 79 ? 9.206 -13.384 -15.070 1.00 62.31 79 SER A C 1
ATOM 632 O O . SER A 1 79 ? 10.018 -13.609 -14.170 1.00 62.31 79 SER A O 1
ATOM 634 N N . VAL A 1 80 ? 9.454 -13.702 -16.341 1.00 62.66 80 VAL A N 1
ATOM 635 C CA . VAL A 1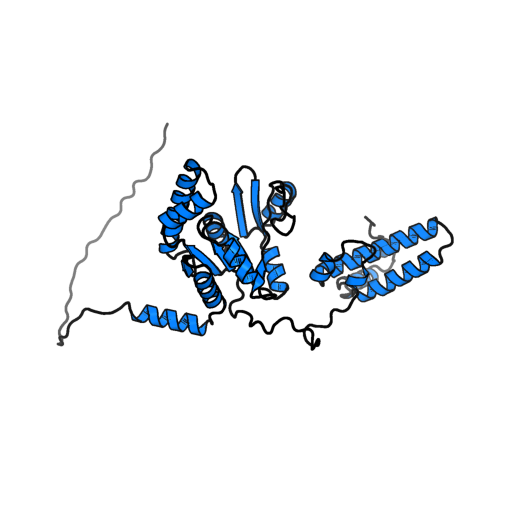 80 ? 10.733 -14.224 -16.828 1.00 62.66 80 VAL A CA 1
ATOM 636 C C . VAL A 1 80 ? 11.657 -13.079 -17.217 1.00 62.66 80 VAL A C 1
ATOM 638 O O . VAL A 1 80 ? 12.850 -13.144 -16.938 1.00 62.66 80 VAL A O 1
ATOM 641 N N . PHE A 1 81 ? 11.104 -12.031 -17.830 1.00 64.31 81 PHE A N 1
ATOM 642 C CA . PHE A 1 81 ? 11.838 -10.826 -18.201 1.00 64.31 81 PHE A CA 1
ATOM 643 C C . PHE A 1 81 ? 12.508 -10.167 -16.986 1.00 64.31 81 PHE A C 1
ATOM 645 O O . PHE A 1 81 ? 13.686 -9.835 -17.069 1.00 64.31 81 PHE A O 1
ATOM 652 N N . ASP A 1 82 ? 11.812 -10.087 -15.849 1.00 62.72 82 ASP A N 1
ATOM 653 C CA . ASP A 1 82 ? 12.341 -9.495 -14.609 1.00 62.72 82 ASP A CA 1
ATOM 654 C C . ASP A 1 82 ? 13.497 -10.293 -13.979 1.00 62.72 82 ASP A C 1
ATOM 656 O O . ASP A 1 82 ? 14.190 -9.791 -13.103 1.00 62.72 82 ASP A O 1
ATOM 660 N N . LYS A 1 83 ? 13.731 -11.535 -14.424 1.00 65.50 83 LYS A N 1
ATOM 661 C CA . LYS A 1 83 ? 14.856 -12.377 -13.978 1.00 65.50 83 LYS A CA 1
ATOM 662 C C . LYS A 1 83 ? 16.090 -12.249 -14.879 1.00 65.50 83 LYS A C 1
ATOM 664 O O . LYS A 1 83 ? 17.114 -12.880 -14.607 1.00 65.50 83 LYS A O 1
ATOM 669 N N . VAL A 1 84 ? 16.000 -11.497 -15.980 1.00 70.19 84 VAL A N 1
ATOM 670 C CA . VAL A 1 84 ? 17.103 -11.310 -16.931 1.00 70.19 84 VAL A CA 1
ATOM 671 C C . VAL A 1 84 ? 17.914 -10.076 -16.534 1.00 70.19 84 VAL A C 1
ATOM 673 O O . VAL A 1 84 ? 17.780 -9.008 -17.121 1.00 70.19 84 VAL A O 1
ATOM 676 N N . ASP A 1 85 ? 18.800 -10.248 -15.553 1.00 56.41 85 ASP A N 1
ATOM 677 C CA . ASP A 1 85 ? 19.737 -9.199 -15.114 1.00 56.41 85 ASP A CA 1
ATOM 678 C C . ASP A 1 85 ? 20.985 -9.087 -16.012 1.00 56.41 85 ASP A C 1
ATOM 680 O O . ASP A 1 85 ? 21.766 -8.140 -15.909 1.00 56.41 85 ASP A O 1
ATOM 684 N N . ASP A 1 86 ? 21.193 -10.065 -16.901 1.00 65.00 86 ASP A N 1
ATOM 685 C CA . ASP A 1 86 ? 22.359 -10.165 -17.779 1.00 65.00 86 ASP A CA 1
ATOM 686 C C . ASP A 1 86 ? 21.931 -10.532 -19.207 1.00 65.00 86 ASP A C 1
ATOM 688 O O . ASP A 1 86 ? 21.218 -11.513 -19.433 1.00 65.00 86 ASP A O 1
ATOM 692 N N . TRP A 1 87 ? 22.412 -9.767 -20.190 1.00 59.88 87 TRP A N 1
ATOM 693 C CA . TRP A 1 87 ? 22.166 -9.995 -21.616 1.00 59.88 87 TRP A CA 1
ATOM 694 C C . TRP A 1 87 ? 22.722 -11.338 -22.115 1.00 59.88 87 TRP A C 1
ATOM 696 O O . TRP A 1 87 ? 22.287 -11.823 -23.160 1.00 59.88 87 TRP A O 1
ATOM 706 N N . GLN A 1 88 ? 23.656 -11.949 -21.378 1.00 56.38 88 GLN A N 1
ATOM 707 C CA . GLN A 1 88 ? 24.176 -13.291 -21.651 1.00 56.38 88 GLN A CA 1
ATOM 708 C C . GLN A 1 88 ? 23.243 -14.410 -21.162 1.00 56.38 88 GLN A C 1
ATOM 710 O O . GLN A 1 88 ? 23.429 -15.561 -21.536 1.00 56.38 88 GLN A O 1
ATOM 715 N N . LYS A 1 89 ? 22.217 -14.095 -20.359 1.00 64.56 89 LYS A N 1
ATOM 716 C CA . LYS A 1 89 ? 21.254 -15.060 -19.794 1.00 64.56 89 LYS A CA 1
ATOM 717 C C . LYS A 1 89 ? 19.868 -14.934 -20.427 1.00 64.56 89 LYS A C 1
ATOM 719 O O . LYS A 1 89 ? 18.844 -15.071 -19.764 1.00 64.56 89 LYS A O 1
ATOM 724 N N . VAL A 1 90 ? 19.821 -14.668 -21.728 1.00 69.25 90 VAL A N 1
ATOM 725 C CA . VAL A 1 90 ? 18.561 -14.512 -22.471 1.00 69.25 90 VAL A CA 1
ATOM 726 C C . VAL A 1 90 ? 17.887 -15.843 -22.801 1.00 69.25 90 VAL A C 1
ATOM 728 O O . VAL A 1 90 ? 16.736 -15.852 -23.209 1.00 69.25 90 VAL A O 1
ATOM 731 N N . ASP A 1 91 ? 18.527 -16.986 -22.554 1.00 69.44 91 ASP A N 1
ATOM 732 C CA . ASP A 1 91 ? 17.909 -18.297 -22.800 1.00 69.44 91 ASP A CA 1
ATOM 733 C C . ASP A 1 91 ? 16.633 -18.534 -21.992 1.00 69.44 91 ASP A C 1
ATOM 735 O O . ASP A 1 91 ? 15.741 -19.263 -22.430 1.00 69.44 91 ASP A O 1
ATOM 739 N N . VAL A 1 92 ? 16.502 -17.857 -20.848 1.00 68.06 92 VAL A N 1
ATOM 740 C CA . VAL A 1 92 ? 15.343 -17.975 -19.960 1.00 68.06 92 VAL A CA 1
ATOM 741 C C . VAL A 1 92 ? 14.053 -17.520 -20.661 1.00 68.06 92 VAL A C 1
ATOM 743 O O . VAL A 1 92 ? 13.018 -18.163 -20.502 1.00 68.06 92 VAL A O 1
ATOM 746 N N . ILE A 1 93 ? 14.097 -16.495 -21.529 1.00 72.19 93 ILE A N 1
ATOM 747 C CA . ILE A 1 93 ? 12.901 -16.035 -22.272 1.00 72.19 93 ILE A CA 1
ATOM 748 C C . ILE A 1 93 ? 12.434 -17.039 -23.345 1.00 72.19 93 ILE A C 1
ATOM 750 O O . ILE A 1 93 ? 11.275 -16.999 -23.779 1.00 72.19 93 ILE A O 1
ATOM 754 N N . PHE A 1 94 ? 13.311 -17.968 -23.741 1.00 73.25 94 PHE A N 1
ATOM 755 C CA . PHE A 1 94 ? 13.066 -19.002 -24.751 1.00 73.25 94 PHE A CA 1
ATOM 756 C C . PHE A 1 94 ? 12.721 -20.379 -24.170 1.00 73.25 94 PHE A C 1
ATOM 758 O O . PHE A 1 94 ? 12.580 -21.343 -24.931 1.00 73.25 94 PHE A O 1
ATOM 765 N N . GLN A 1 95 ? 12.606 -20.492 -22.847 1.00 70.94 95 GLN A N 1
ATOM 766 C CA . GLN A 1 95 ? 12.061 -21.679 -22.197 1.00 70.94 95 GLN A CA 1
ATOM 767 C C . GLN A 1 95 ? 10.528 -21.628 -22.295 1.00 70.94 95 GLN A C 1
ATOM 769 O O . GLN A 1 95 ? 9.902 -20.586 -22.057 1.00 70.94 95 GLN A O 1
ATOM 774 N N . GLU A 1 96 ? 9.916 -22.731 -22.728 1.00 54.75 96 GLU A N 1
ATOM 775 C CA . GLU A 1 96 ? 8.476 -22.932 -22.570 1.00 54.75 96 GLU A CA 1
ATOM 776 C C . GLU A 1 96 ? 8.220 -23.059 -21.070 1.00 54.75 96 GLU A C 1
ATOM 778 O O . GLU A 1 96 ? 8.759 -23.953 -20.418 1.00 54.75 96 GLU A O 1
ATOM 783 N N . GLN A 1 97 ? 7.454 -22.128 -20.500 1.00 47.59 97 GLN A N 1
ATOM 784 C CA . GLN A 1 97 ? 6.802 -22.441 -19.241 1.00 47.59 97 GLN A CA 1
ATOM 785 C C . GLN A 1 97 ? 5.763 -23.494 -19.600 1.00 47.59 97 GLN A C 1
ATOM 787 O O . GLN A 1 97 ? 4.959 -23.265 -20.502 1.00 47.59 97 GLN A O 1
ATOM 792 N N . SER A 1 98 ? 5.831 -24.654 -18.953 1.00 36.09 98 SER A N 1
ATOM 793 C CA . SER A 1 98 ? 4.702 -25.572 -18.916 1.00 36.09 98 SER A CA 1
ATOM 794 C C . SER A 1 98 ? 3.470 -24.753 -18.550 1.00 36.09 98 SER A C 1
ATOM 796 O O . SER A 1 98 ? 3.487 -24.073 -17.519 1.00 36.09 98 SER A O 1
ATOM 798 N N . ASP A 1 99 ? 2.449 -24.784 -19.405 1.00 34.75 99 ASP A N 1
ATOM 799 C CA . ASP A 1 99 ? 1.131 -24.261 -19.071 1.00 34.75 99 ASP A CA 1
ATOM 800 C C . ASP A 1 99 ? 0.779 -24.692 -17.637 1.00 34.75 99 ASP A C 1
ATOM 802 O O . ASP A 1 99 ? 0.961 -25.870 -17.298 1.00 34.75 99 ASP A O 1
ATOM 806 N N . PRO A 1 100 ? 0.255 -23.794 -16.785 1.00 41.12 100 PRO A N 1
ATOM 807 C CA . PRO A 1 100 ? -0.185 -24.167 -15.443 1.00 41.12 100 PRO A CA 1
ATOM 808 C C . PRO A 1 100 ? -1.340 -25.189 -15.449 1.00 41.12 100 PRO A C 1
ATOM 810 O O . PRO A 1 100 ? -1.763 -25.627 -14.386 1.00 41.12 100 PRO A O 1
ATOM 813 N N . GLU A 1 101 ? -1.827 -25.624 -16.617 1.00 39.94 101 GLU A N 1
ATOM 814 C CA . GLU A 1 101 ? -2.798 -26.713 -16.745 1.00 39.94 101 GLU A CA 1
ATOM 815 C C . GLU A 1 101 ? -2.190 -28.130 -16.771 1.00 39.94 101 GLU A C 1
ATOM 817 O O . GLU A 1 101 ? -2.948 -29.086 -16.661 1.00 39.94 101 GLU A O 1
ATOM 822 N N . ASN A 1 102 ? -0.865 -28.322 -16.882 1.00 36.25 102 ASN A N 1
ATOM 823 C CA . ASN A 1 102 ? -0.270 -29.675 -16.930 1.00 36.25 102 ASN A CA 1
ATOM 824 C C . ASN A 1 102 ? 1.092 -29.797 -16.219 1.00 36.25 102 ASN A C 1
ATOM 826 O O . ASN A 1 102 ? 2.015 -30.445 -16.715 1.00 36.25 102 ASN A O 1
ATOM 830 N N . ALA A 1 103 ? 1.222 -29.208 -15.032 1.00 34.69 103 ALA A N 1
ATOM 831 C CA . ALA A 1 103 ? 2.313 -29.518 -14.111 1.00 34.69 103 ALA A CA 1
ATOM 832 C C . ALA A 1 103 ? 1.737 -30.096 -12.814 1.00 34.69 103 ALA A C 1
ATOM 834 O O . ALA A 1 103 ? 1.573 -29.406 -11.809 1.00 34.69 103 ALA A O 1
ATOM 835 N N . GLU A 1 104 ? 1.418 -31.390 -12.835 1.00 38.25 104 GLU A N 1
ATOM 836 C CA . GLU A 1 104 ? 1.258 -32.142 -11.596 1.00 38.25 104 GLU A CA 1
ATOM 837 C C . GLU A 1 104 ? 2.617 -32.206 -10.880 1.00 38.25 104 GLU A C 1
ATOM 839 O O . GLU A 1 104 ? 3.512 -32.948 -11.281 1.00 3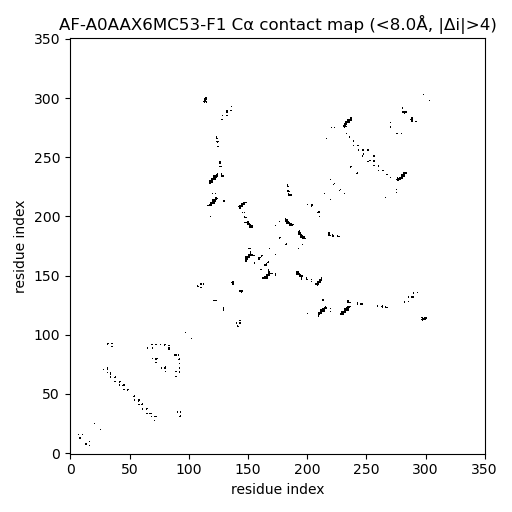8.25 104 GLU A O 1
ATOM 844 N N . GLY A 1 105 ? 2.746 -31.445 -9.790 1.00 34.50 105 GLY A N 1
ATOM 845 C CA . GLY A 1 105 ? 3.516 -31.900 -8.633 1.00 34.50 105 GLY A CA 1
ATOM 846 C C . GLY A 1 105 ? 4.824 -31.189 -8.294 1.00 34.50 105 GLY A C 1
ATOM 847 O O . GLY A 1 105 ? 5.813 -31.871 -8.069 1.00 34.50 105 GLY A O 1
ATOM 848 N N . GLU A 1 106 ? 4.794 -29.872 -8.084 1.00 31.86 106 GLU A N 1
ATOM 849 C CA . GLU A 1 106 ? 5.390 -29.285 -6.871 1.00 31.86 106 GLU A CA 1
ATOM 850 C C . GLU A 1 106 ? 4.361 -28.313 -6.278 1.00 31.86 106 GLU A C 1
ATOM 852 O O . GLU A 1 106 ? 4.093 -27.234 -6.798 1.00 31.86 106 GLU A O 1
ATOM 857 N N . THR A 1 107 ? 3.677 -28.781 -5.238 1.00 34.28 107 THR A N 1
ATOM 858 C CA . THR A 1 107 ? 2.536 -28.137 -4.586 1.00 34.28 107 THR A CA 1
ATOM 859 C C . THR A 1 107 ? 2.927 -26.802 -3.942 1.00 34.28 107 THR A C 1
ATOM 861 O O . THR A 1 107 ? 3.401 -26.789 -2.806 1.00 34.28 107 THR A O 1
ATOM 864 N N . ALA A 1 108 ? 2.664 -25.686 -4.627 1.00 40.41 108 ALA A N 1
ATOM 865 C CA . ALA A 1 108 ? 2.181 -24.485 -3.948 1.00 40.41 108 ALA A CA 1
ATOM 866 C C . ALA A 1 108 ? 0.769 -24.804 -3.429 1.00 40.41 108 ALA A C 1
ATOM 868 O O . ALA A 1 108 ? 0.017 -25.513 -4.100 1.00 40.41 108 ALA A O 1
ATOM 869 N N . GLY A 1 109 ? 0.466 -24.407 -2.195 1.00 36.31 109 GLY A N 1
ATOM 870 C CA . GLY A 1 109 ? -0.700 -24.872 -1.449 1.00 36.31 109 GLY A CA 1
ATOM 871 C C . GLY A 1 109 ? -2.006 -24.777 -2.235 1.00 36.31 109 GLY A C 1
ATOM 872 O O . GLY A 1 109 ? -2.203 -23.894 -3.063 1.00 36.31 109 GLY A O 1
ATOM 873 N N . ASN A 1 110 ? -2.925 -25.693 -1.939 1.00 42.56 110 ASN A N 1
ATOM 874 C CA . ASN A 1 110 ? -4.331 -25.619 -2.327 1.00 42.56 110 ASN A CA 1
ATOM 875 C C . ASN A 1 110 ? -5.010 -24.452 -1.574 1.00 42.56 110 ASN A C 1
ATOM 877 O O . ASN A 1 110 ? -5.941 -24.659 -0.797 1.00 42.56 110 ASN A O 1
ATOM 881 N N . GLU A 1 111 ? -4.464 -23.243 -1.698 1.00 61.03 111 GLU A N 1
ATOM 882 C CA . GLU A 1 111 ? -4.984 -22.039 -1.074 1.00 61.03 111 GLU A CA 1
ATOM 883 C C . GLU A 1 111 ? -6.160 -21.560 -1.917 1.00 61.03 111 GLU A C 1
ATOM 885 O O . GLU A 1 111 ? -6.043 -21.238 -3.102 1.00 61.03 111 GLU A O 1
ATOM 890 N N . LYS A 1 112 ? -7.344 -21.605 -1.307 1.00 83.12 112 LYS A N 1
ATOM 891 C CA . LYS A 1 112 ? -8.590 -21.159 -1.922 1.00 83.12 112 LYS A CA 1
ATOM 892 C C . LYS A 1 112 ? -8.432 -19.676 -2.254 1.00 83.12 112 LYS A C 1
ATOM 894 O O . LYS A 1 112 ? -8.253 -18.890 -1.341 1.00 83.12 112 LYS A O 1
ATOM 899 N N . MET A 1 113 ? -8.519 -19.291 -3.526 1.00 90.25 113 MET A N 1
ATOM 900 C CA . MET A 1 113 ? -8.574 -17.874 -3.913 1.00 90.25 113 MET A CA 1
ATOM 901 C C . MET A 1 113 ? -9.869 -17.226 -3.392 1.00 90.25 113 MET A C 1
ATOM 903 O O . MET A 1 113 ? -10.908 -17.894 -3.396 1.00 90.25 113 MET A O 1
ATOM 907 N N . PRO A 1 114 ? -9.852 -15.939 -2.995 1.00 92.25 114 PRO A N 1
ATOM 908 C CA . PRO A 1 114 ? -11.079 -15.230 -2.649 1.00 92.25 114 PRO A CA 1
ATOM 909 C C . PRO A 1 114 ? -11.971 -15.067 -3.889 1.00 92.25 114 PRO A C 1
ATOM 911 O O . PRO A 1 114 ? -11.472 -14.950 -5.016 1.00 92.25 114 PRO A O 1
ATOM 914 N N . GLU A 1 115 ? -13.289 -15.080 -3.673 1.00 91.06 115 GLU A N 1
ATOM 915 C CA . GLU A 1 115 ? -14.287 -14.877 -4.733 1.00 91.06 115 GLU A CA 1
ATOM 916 C C . GLU A 1 115 ? -14.221 -13.439 -5.261 1.00 91.06 115 GLU A C 1
ATOM 918 O O . GLU A 1 115 ? -14.039 -13.234 -6.462 1.00 91.06 115 GLU A O 1
ATOM 923 N N . ASP A 1 116 ? -14.235 -12.449 -4.361 1.00 92.75 116 ASP A N 1
ATOM 924 C CA . ASP A 1 116 ? -13.940 -11.060 -4.713 1.00 92.75 116 ASP A CA 1
ATOM 925 C C . ASP A 1 116 ? -12.423 -10.875 -4.902 1.00 92.75 116 ASP A C 1
ATOM 927 O O . ASP A 1 116 ? -11.619 -10.986 -3.966 1.00 92.75 116 ASP A O 1
ATOM 931 N N . ARG A 1 117 ? -12.025 -10.576 -6.143 1.00 93.88 117 ARG A N 1
ATOM 932 C CA . ARG A 1 117 ? -10.630 -10.330 -6.543 1.00 93.88 117 ARG A CA 1
ATOM 933 C C . ARG A 1 117 ? -10.281 -8.855 -6.698 1.00 93.88 117 ARG A C 1
ATOM 935 O O . ARG A 1 117 ? -9.156 -8.555 -7.091 1.00 93.88 117 ARG A O 1
ATOM 942 N N . ARG A 1 118 ? -11.195 -7.935 -6.367 1.00 95.50 118 ARG A N 1
ATOM 943 C CA . ARG A 1 118 ? -10.890 -6.501 -6.385 1.00 95.50 118 ARG A CA 1
ATOM 944 C C . ARG A 1 118 ? -9.695 -6.200 -5.471 1.00 95.50 118 ARG A C 1
ATOM 946 O O . ARG A 1 118 ? -9.567 -6.843 -4.414 1.00 95.50 118 ARG A O 1
ATOM 953 N N . PRO A 1 119 ? -8.859 -5.208 -5.832 1.00 97.00 119 PRO A N 1
ATOM 954 C CA . PRO A 1 119 ? -7.758 -4.742 -5.002 1.00 97.00 119 PRO A CA 1
ATOM 955 C C . PRO A 1 119 ? -8.183 -4.463 -3.562 1.00 97.00 119 PRO A C 1
ATOM 957 O O . PRO A 1 119 ? -9.296 -4.005 -3.316 1.00 97.00 119 PRO A O 1
ATOM 960 N N . ILE A 1 120 ? -7.288 -4.701 -2.611 1.00 97.88 120 ILE A N 1
ATOM 961 C CA . ILE A 1 120 ? -7.513 -4.444 -1.188 1.00 97.88 120 ILE A CA 1
ATOM 962 C C . ILE A 1 120 ? -6.700 -3.220 -0.766 1.00 97.88 120 ILE A C 1
ATOM 964 O O . ILE A 1 120 ? -5.493 -3.138 -1.002 1.00 97.88 120 ILE A O 1
ATOM 968 N N . ILE A 1 121 ? -7.351 -2.276 -0.095 1.00 97.56 121 ILE A N 1
ATOM 969 C CA . ILE A 1 121 ? -6.715 -1.104 0.501 1.00 97.56 121 ILE A CA 1
ATOM 970 C C . ILE A 1 121 ? -6.859 -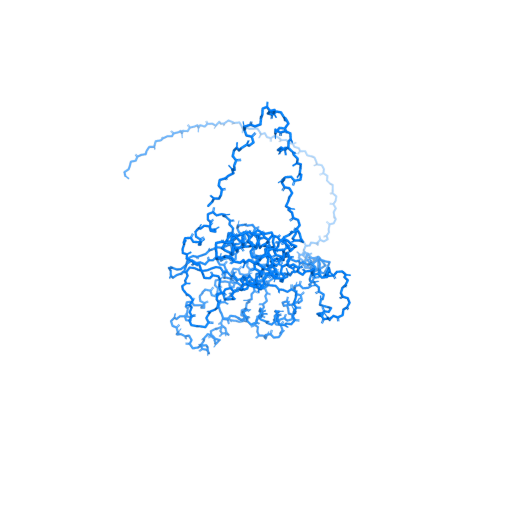1.198 2.017 1.00 97.56 121 ILE A C 1
ATOM 972 O O . ILE A 1 121 ? -7.959 -1.089 2.552 1.00 97.56 121 ILE A O 1
ATOM 976 N N . LEU A 1 122 ? -5.738 -1.360 2.721 1.00 97.38 122 LEU A N 1
ATOM 977 C CA . LEU A 1 122 ? -5.687 -1.245 4.177 1.00 97.38 122 LEU A CA 1
ATOM 978 C C . LEU A 1 122 ? -5.419 0.208 4.567 1.00 97.38 122 LEU A C 1
ATOM 980 O O . LEU A 1 122 ? -4.393 0.786 4.203 1.00 97.38 122 LEU A O 1
ATOM 984 N N . THR A 1 123 ? -6.302 0.793 5.362 1.00 95.94 123 THR A N 1
ATOM 985 C CA . THR A 1 123 ? -6.193 2.189 5.798 1.00 95.94 123 THR A CA 1
ATOM 986 C C . THR A 1 123 ? -6.483 2.337 7.286 1.00 95.94 123 THR A C 1
ATOM 988 O O . THR A 1 123 ? -6.830 1.371 7.953 1.00 95.94 123 THR A O 1
ATOM 991 N N . GLY A 1 124 ? -6.211 3.508 7.849 1.00 93.94 124 GLY A N 1
ATOM 992 C CA . GLY A 1 124 ? -6.354 3.796 9.277 1.00 93.94 124 GLY A CA 1
ATOM 993 C C . GLY A 1 124 ? -5.148 4.527 9.864 1.00 93.94 124 GLY A C 1
ATOM 994 O O . GLY A 1 124 ? -4.160 4.755 9.153 1.00 93.94 124 GLY A O 1
ATOM 995 N N . PRO A 1 125 ? -5.170 4.853 11.166 1.00 92.19 125 PRO A N 1
ATOM 996 C CA . PRO A 1 125 ? -4.151 5.686 11.790 1.00 92.19 125 PRO A CA 1
ATOM 997 C C . PRO A 1 125 ? -2.735 5.104 11.708 1.00 92.19 125 PRO A C 1
ATOM 999 O O . PRO A 1 125 ? -2.506 3.888 11.609 1.00 92.19 125 PRO A O 1
ATOM 1002 N N . SER A 1 126 ? -1.735 5.979 11.752 1.00 86.69 126 SER A N 1
ATOM 1003 C CA . SER A 1 126 ? -0.333 5.567 11.859 1.00 86.69 126 SER A CA 1
ATOM 1004 C C . SER A 1 126 ? -0.104 4.717 13.113 1.00 86.69 126 SER A C 1
ATOM 1006 O O . SER A 1 126 ? -0.694 4.965 14.156 1.00 86.69 126 SER A O 1
ATOM 1008 N N . LYS A 1 127 ? 0.762 3.696 13.014 1.00 86.44 127 LYS A N 1
ATOM 1009 C CA . LYS A 1 127 ? 1.110 2.767 14.115 1.00 86.44 127 LYS A CA 1
ATOM 1010 C C . LYS A 1 127 ? -0.047 1.919 14.681 1.00 86.44 127 LYS A C 1
ATOM 1012 O O . LYS A 1 127 ? 0.134 1.255 15.696 1.00 86.44 127 LYS A O 1
ATOM 1017 N N . VAL A 1 128 ? -1.178 1.819 13.977 1.00 90.81 128 VAL A N 1
ATOM 1018 C CA . VAL A 1 128 ? -2.284 0.914 14.353 1.00 90.81 128 VAL A CA 1
ATOM 1019 C C . VAL A 1 128 ? -2.011 -0.570 14.050 1.00 90.81 128 VAL A C 1
ATOM 1021 O O . VAL A 1 128 ? -2.747 -1.425 14.516 1.00 90.81 128 VAL A O 1
ATOM 1024 N N . GLY A 1 129 ? -0.954 -0.903 13.297 1.00 90.44 129 GLY A N 1
ATOM 1025 C CA . GLY A 1 129 ? -0.572 -2.295 12.990 1.00 90.44 129 GLY A CA 1
ATOM 1026 C C . GLY A 1 129 ? -0.877 -2.774 11.566 1.00 90.44 129 GLY A C 1
ATOM 1027 O O . GLY A 1 129 ? -0.713 -3.956 11.283 1.00 90.44 129 GLY A O 1
ATOM 1028 N N . LYS A 1 130 ? -1.250 -1.869 10.647 1.00 93.75 130 LYS A N 1
ATOM 1029 C CA . LYS A 1 130 ? -1.514 -2.198 9.231 1.00 93.75 130 LYS A CA 1
ATOM 1030 C C . LYS A 1 130 ? -0.393 -3.031 8.610 1.00 93.75 130 LYS A C 1
ATOM 1032 O O . LYS A 1 130 ? -0.654 -4.082 8.040 1.00 93.75 130 LYS A O 1
ATOM 1037 N N . SER A 1 131 ? 0.858 -2.568 8.693 1.00 92.06 131 SER A N 1
ATOM 1038 C CA . SER A 1 131 ? 2.011 -3.236 8.063 1.00 92.06 131 SER A CA 1
ATOM 1039 C C . SER A 1 131 ? 2.205 -4.656 8.586 1.00 92.06 131 SER A C 1
ATOM 1041 O O . SER A 1 131 ? 2.452 -5.552 7.792 1.00 92.06 131 SER A O 1
ATOM 1043 N N . THR A 1 132 ? 1.981 -4.881 9.881 1.00 93.56 132 THR A N 1
ATOM 1044 C CA . THR A 1 132 ? 2.019 -6.217 10.484 1.00 93.56 132 THR A CA 1
ATOM 1045 C C . THR A 1 132 ? 0.906 -7.116 9.944 1.00 93.56 132 THR A C 1
ATOM 1047 O O . THR A 1 132 ? 1.191 -8.236 9.541 1.00 93.56 132 THR A O 1
ATOM 1050 N N . LEU A 1 133 ? -0.336 -6.624 9.861 1.00 95.50 133 LEU A N 1
ATOM 1051 C CA . LEU A 1 133 ? -1.454 -7.387 9.289 1.00 95.50 133 LEU A CA 1
ATOM 1052 C C . LEU A 1 133 ? -1.227 -7.736 7.812 1.00 95.50 133 LEU A C 1
ATOM 1054 O O . LEU A 1 133 ? -1.503 -8.858 7.401 1.00 95.50 133 LEU A O 1
ATOM 1058 N N . LEU A 1 134 ? -0.681 -6.802 7.028 1.00 95.25 134 LEU A N 1
ATOM 1059 C CA . LEU A 1 134 ? -0.302 -7.051 5.637 1.00 95.25 134 LEU A CA 1
ATOM 1060 C C . LEU A 1 134 ? 0.768 -8.137 5.530 1.00 95.25 134 LEU A C 1
ATOM 1062 O O . LEU A 1 134 ? 0.606 -9.050 4.731 1.00 95.25 134 LEU A O 1
ATOM 1066 N N . SER A 1 135 ? 1.839 -8.049 6.324 1.00 93.56 135 SER A N 1
ATOM 1067 C CA . SER A 1 135 ? 2.884 -9.076 6.346 1.00 93.56 135 SER A CA 1
ATOM 1068 C C . SER A 1 135 ? 2.305 -10.443 6.700 1.00 93.56 135 SER A C 1
ATOM 1070 O O . SER A 1 135 ? 2.529 -11.393 5.963 1.00 93.56 135 SER A O 1
ATOM 1072 N N . MET A 1 136 ? 1.471 -10.527 7.741 1.00 94.00 136 MET A N 1
ATOM 1073 C CA . MET A 1 136 ? 0.804 -11.777 8.116 1.00 94.00 136 MET A CA 1
ATOM 1074 C C . MET A 1 136 ? -0.088 -12.327 6.999 1.00 94.00 136 MET A C 1
ATOM 1076 O O . MET A 1 136 ? -0.138 -13.538 6.810 1.00 94.00 136 MET A O 1
ATOM 1080 N N . LEU A 1 137 ? -0.798 -11.464 6.264 1.00 94.38 137 LEU A N 1
ATOM 1081 C CA . LEU A 1 137 ? -1.638 -11.887 5.143 1.00 94.38 137 LEU A CA 1
ATOM 1082 C C . LEU A 1 137 ? -0.797 -12.456 4.000 1.00 94.38 137 LEU A C 1
ATOM 1084 O O . LEU A 1 137 ? -1.122 -13.529 3.505 1.00 94.38 137 LEU A O 1
ATOM 1088 N N . LEU A 1 138 ? 0.291 -11.773 3.633 1.00 92.81 138 LEU A N 1
ATOM 1089 C CA . LEU A 1 138 ? 1.217 -12.218 2.589 1.00 92.81 138 LEU A CA 1
ATOM 1090 C C . LEU A 1 138 ? 1.939 -13.523 2.964 1.00 92.81 138 LEU A C 1
ATOM 1092 O O . LEU A 1 138 ? 2.118 -14.372 2.100 1.00 92.81 138 LEU A O 1
ATOM 1096 N N . GLU A 1 139 ? 2.341 -13.683 4.228 1.00 92.94 139 GLU A N 1
ATOM 1097 C CA . GLU A 1 139 ? 3.068 -14.862 4.731 1.00 92.94 139 GLU A CA 1
ATOM 1098 C C . GLU A 1 139 ? 2.181 -16.103 4.875 1.00 92.94 139 GLU A C 1
ATOM 1100 O O . GLU A 1 139 ? 2.643 -17.220 4.680 1.00 92.94 139 GLU A O 1
ATOM 1105 N N . LYS A 1 140 ? 0.913 -15.932 5.259 1.00 92.06 140 LYS A N 1
ATOM 1106 C CA . LYS A 1 140 ? -0.010 -17.057 5.482 1.00 92.06 140 LYS A CA 1
ATOM 1107 C C . LYS A 1 140 ? -0.788 -17.484 4.239 1.00 92.06 140 LYS A C 1
ATOM 1109 O O . LYS A 1 140 ? -1.468 -18.499 4.304 1.00 92.06 140 LYS A O 1
ATOM 1114 N N . ASN A 1 141 ? -0.749 -16.678 3.178 1.00 92.12 141 ASN A N 1
ATOM 1115 C CA . ASN A 1 141 ? -1.474 -16.914 1.930 1.00 92.12 141 ASN A CA 1
ATOM 1116 C C . ASN A 1 141 ? -0.503 -16.765 0.746 1.00 92.12 141 ASN A C 1
ATOM 1118 O O . ASN A 1 141 ? -0.591 -15.826 -0.064 1.00 92.12 141 ASN A O 1
ATOM 1122 N N . GLU A 1 142 ? 0.508 -17.633 0.723 1.00 89.69 142 GLU A N 1
ATOM 1123 C CA . GLU A 1 142 ? 1.598 -17.560 -0.241 1.00 89.69 142 GLU A CA 1
ATOM 1124 C C . GLU A 1 142 ? 1.085 -17.824 -1.661 1.00 89.69 142 GLU A C 1
ATOM 1126 O O . GLU A 1 142 ? 0.715 -18.930 -2.040 1.00 89.69 142 GLU A O 1
ATOM 1131 N N . GLY A 1 143 ? 1.135 -16.788 -2.498 1.00 88.44 143 GLY A N 1
ATOM 1132 C CA . GLY A 1 143 ? 0.718 -16.883 -3.897 1.00 88.44 143 GLY A CA 1
ATOM 1133 C C . GLY A 1 143 ? -0.684 -16.351 -4.178 1.00 88.44 143 GLY A C 1
ATOM 1134 O O . GLY A 1 143 ? -0.997 -16.174 -5.349 1.00 88.44 143 GLY A O 1
ATOM 1135 N N . VAL A 1 144 ? -1.466 -15.991 -3.155 1.00 95.06 144 VAL A N 1
ATOM 1136 C CA . VAL A 1 144 ? -2.801 -15.388 -3.331 1.00 95.06 144 VAL A CA 1
ATOM 1137 C C . VAL A 1 144 ? -2.726 -13.876 -3.539 1.00 95.06 144 VAL A C 1
ATOM 1139 O O . VAL A 1 144 ? -3.415 -13.327 -4.399 1.00 95.06 144 VAL A O 1
ATOM 1142 N N . PHE A 1 145 ? -1.882 -13.182 -2.773 1.00 96.06 145 PHE A N 1
ATOM 1143 C CA . PHE A 1 145 ? -1.832 -11.716 -2.751 1.00 96.06 145 PHE A CA 1
ATOM 1144 C C . PHE A 1 145 ? -0.527 -11.167 -3.337 1.00 96.06 145 PHE A C 1
ATOM 1146 O O . PHE A 1 145 ? 0.543 -11.770 -3.221 1.00 96.06 145 PHE A O 1
ATOM 1153 N N . GLY A 1 146 ? -0.606 -9.986 -3.951 1.00 94.75 146 GLY A N 1
ATOM 1154 C CA . GLY A 1 146 ? 0.551 -9.222 -4.416 1.00 94.75 146 GLY A CA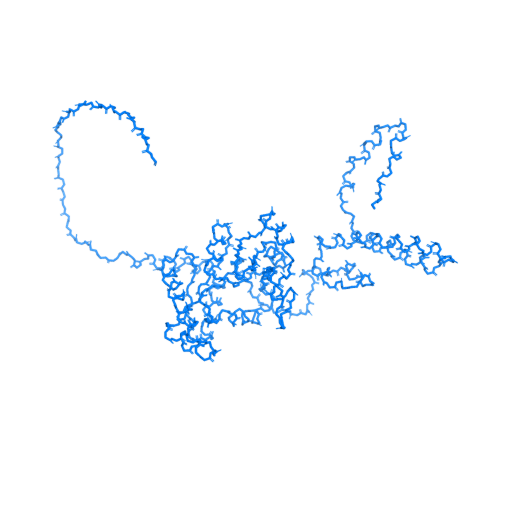 1
ATOM 1155 C C . GLY A 1 146 ? 0.571 -7.827 -3.805 1.00 94.75 146 GLY A C 1
ATOM 1156 O O . GLY A 1 146 ? -0.376 -7.058 -3.958 1.00 94.75 146 GLY A O 1
ATOM 1157 N N . LYS A 1 147 ? 1.663 -7.479 -3.116 1.00 95.50 147 LYS A N 1
ATOM 1158 C CA . LYS A 1 147 ? 1.857 -6.133 -2.567 1.00 95.50 147 LYS A CA 1
ATOM 1159 C C . LYS A 1 147 ? 2.092 -5.140 -3.706 1.00 95.50 147 LYS A C 1
ATOM 1161 O O . LYS A 1 147 ? 3.042 -5.292 -4.470 1.00 95.50 147 LYS A O 1
ATOM 1166 N N . ILE A 1 148 ? 1.278 -4.091 -3.774 1.00 95.69 148 ILE A N 1
ATOM 1167 C CA . ILE A 1 148 ? 1.527 -2.959 -4.666 1.00 95.69 148 ILE A CA 1
ATOM 1168 C C . ILE A 1 148 ? 2.645 -2.102 -4.065 1.00 95.69 148 ILE A C 1
ATOM 1170 O O . ILE A 1 148 ? 2.573 -1.682 -2.906 1.00 95.69 148 ILE A O 1
ATOM 1174 N N . VAL A 1 149 ? 3.669 -1.822 -4.869 1.00 94.00 149 VAL A N 1
ATOM 1175 C CA . VAL A 1 149 ? 4.790 -0.958 -4.490 1.00 94.00 149 VAL A CA 1
ATOM 1176 C C . VAL A 1 149 ? 4.568 0.441 -5.087 1.00 94.00 149 VAL A C 1
ATOM 1178 O O . VAL A 1 149 ? 4.627 0.598 -6.309 1.00 94.00 149 VAL A O 1
ATOM 1181 N N . PRO A 1 150 ? 4.277 1.470 -4.271 1.00 94.56 150 PRO A N 1
ATOM 1182 C CA . PRO A 1 150 ? 4.034 2.827 -4.763 1.00 94.56 150 PRO A CA 1
ATOM 1183 C C . PRO A 1 150 ? 5.319 3.489 -5.281 1.00 94.56 150 PRO A C 1
ATOM 1185 O O . PRO A 1 150 ? 6.425 3.048 -4.983 1.00 94.56 150 PRO A O 1
ATOM 1188 N N . HIS A 1 151 ? 5.182 4.573 -6.040 1.00 95.88 151 HIS A N 1
ATOM 1189 C CA . HIS A 1 151 ? 6.296 5.398 -6.509 1.00 95.88 151 HIS A CA 1
ATOM 1190 C C . HIS A 1 151 ? 6.580 6.536 -5.536 1.00 95.88 151 HIS A C 1
ATOM 1192 O O . HIS A 1 151 ? 5.669 7.032 -4.869 1.00 95.88 151 HIS A O 1
ATOM 1198 N N . THR A 1 152 ? 7.833 6.985 -5.491 1.00 96.62 152 THR A N 1
ATOM 1199 C CA . THR A 1 152 ? 8.196 8.232 -4.819 1.00 96.62 152 THR A CA 1
ATOM 1200 C C . THR A 1 152 ? 9.353 8.946 -5.505 1.00 96.62 152 THR A C 1
ATOM 1202 O O . THR A 1 152 ? 10.237 8.297 -6.063 1.00 96.62 152 THR A O 1
ATOM 1205 N N . THR A 1 153 ? 9.358 10.280 -5.423 1.00 96.94 153 THR A N 1
ATOM 1206 C CA . THR A 1 153 ? 10.491 11.124 -5.841 1.00 96.94 153 THR A CA 1
ATOM 1207 C C . THR A 1 153 ? 11.510 11.376 -4.733 1.00 96.94 153 THR A C 1
ATOM 1209 O O . THR A 1 153 ? 12.570 11.958 -4.972 1.00 96.94 153 THR A O 1
ATOM 1212 N N . ARG A 1 154 ? 11.220 10.933 -3.503 1.00 96.56 154 ARG A N 1
ATOM 1213 C CA . ARG A 1 154 ? 12.176 10.982 -2.395 1.00 96.56 154 ARG A CA 1
ATOM 1214 C C . ARG A 1 154 ? 13.334 10.022 -2.673 1.00 96.56 154 ARG A C 1
ATOM 1216 O O . ARG A 1 154 ? 13.114 8.912 -3.133 1.00 96.56 154 ARG A O 1
ATOM 1223 N N . ALA A 1 155 ? 14.556 10.388 -2.296 1.00 94.38 155 ALA A N 1
ATOM 1224 C CA . ALA A 1 155 ? 15.667 9.436 -2.284 1.00 94.38 155 ALA A CA 1
ATOM 1225 C C . ALA A 1 155 ? 15.427 8.286 -1.274 1.00 94.38 155 ALA A C 1
ATOM 1227 O O . ALA A 1 155 ? 14.872 8.541 -0.196 1.00 94.38 155 ALA A O 1
ATOM 1228 N N . PRO A 1 156 ? 15.867 7.046 -1.566 1.00 95.25 156 PRO A N 1
ATOM 1229 C CA . PRO A 1 156 ? 15.774 5.931 -0.624 1.00 95.25 156 PRO 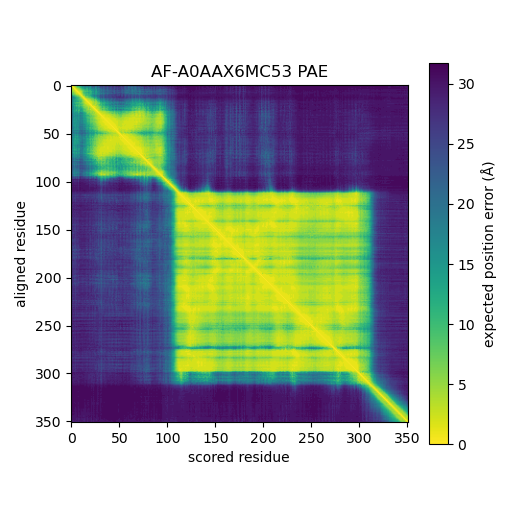A CA 1
ATOM 1230 C C . PRO A 1 156 ? 16.518 6.240 0.681 1.00 95.25 156 PRO A C 1
ATOM 1232 O O . PRO A 1 156 ? 17.616 6.800 0.671 1.00 95.25 156 PRO A O 1
ATOM 1235 N N . ARG A 1 157 ? 15.910 5.889 1.819 1.00 94.31 157 ARG A N 1
ATOM 1236 C CA . ARG A 1 157 ? 16.564 5.897 3.138 1.00 94.31 157 ARG A CA 1
ATOM 1237 C C . ARG A 1 157 ? 17.455 4.667 3.282 1.00 94.31 157 ARG A C 1
ATOM 1239 O O . ARG A 1 157 ? 17.339 3.701 2.533 1.00 94.31 157 ARG A O 1
ATOM 1246 N N . GLU A 1 158 ? 18.333 4.697 4.279 1.00 93.88 158 GLU A N 1
ATOM 1247 C CA . GLU A 1 158 ? 19.161 3.544 4.628 1.00 93.88 158 GLU A CA 1
ATOM 1248 C C . GLU A 1 158 ? 18.281 2.315 4.912 1.00 93.88 158 GLU A C 1
ATOM 1250 O O . GLU A 1 158 ? 17.386 2.362 5.7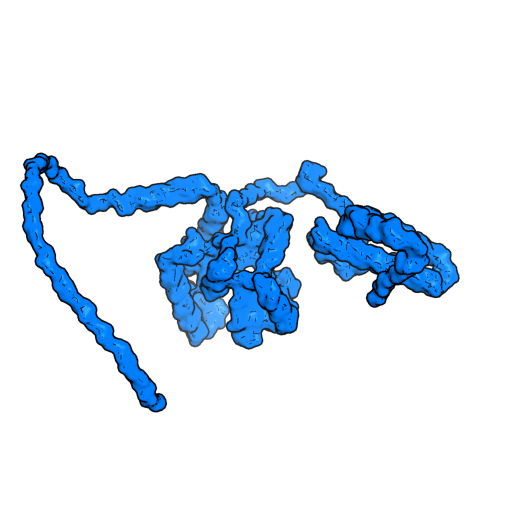55 1.00 93.88 158 GLU A O 1
ATOM 1255 N N . GLY A 1 159 ? 18.526 1.232 4.173 1.00 91.81 159 GLY A N 1
ATOM 1256 C CA . GLY A 1 159 ? 17.770 -0.018 4.264 1.00 91.81 159 GLY A CA 1
ATOM 1257 C C . GLY A 1 159 ? 16.554 -0.129 3.338 1.00 91.81 159 GLY A C 1
ATOM 1258 O O . GLY A 1 159 ? 16.045 -1.236 3.202 1.00 91.81 159 GLY A O 1
ATOM 1259 N N . GLU A 1 160 ? 16.112 0.949 2.678 1.00 91.31 160 GLU A N 1
ATOM 1260 C CA . GLU A 1 160 ? 15.033 0.869 1.681 1.00 91.31 160 GLU A CA 1
ATOM 1261 C C . GLU A 1 160 ? 15.556 0.327 0.339 1.00 91.31 160 GLU A C 1
ATOM 1263 O O . GLU A 1 160 ? 16.621 0.723 -0.144 1.00 91.31 160 GLU A O 1
ATOM 1268 N N . VAL A 1 161 ? 14.779 -0.555 -0.289 1.00 91.81 161 VAL A N 1
ATOM 1269 C CA . VAL A 1 161 ? 15.114 -1.224 -1.549 1.00 91.81 161 VAL A CA 1
ATOM 1270 C C . VAL A 1 161 ? 14.136 -0.815 -2.649 1.00 91.81 161 VAL A C 1
ATOM 1272 O O . VAL A 1 161 ? 12.911 -0.898 -2.504 1.00 91.81 161 VAL A O 1
ATOM 1275 N N . ASN A 1 162 ? 14.695 -0.392 -3.786 1.00 92.81 162 ASN A N 1
ATOM 1276 C CA . ASN A 1 162 ? 13.915 -0.047 -4.970 1.00 92.81 162 ASN A CA 1
ATOM 1277 C C . ASN A 1 162 ? 13.122 -1.253 -5.487 1.00 92.81 162 ASN A C 1
ATOM 1279 O O . ASN A 1 162 ? 13.679 -2.337 -5.649 1.00 92.81 162 ASN A O 1
ATOM 1283 N N . GLY A 1 163 ? 11.832 -1.053 -5.752 1.00 88.44 163 GLY A N 1
ATOM 1284 C CA . GLY A 1 163 ? 10.914 -2.106 -6.189 1.00 88.44 163 GLY A CA 1
ATOM 1285 C C . GLY A 1 163 ? 10.379 -2.996 -5.061 1.00 88.44 163 GLY A C 1
ATOM 1286 O O . GLY A 1 163 ? 9.600 -3.901 -5.340 1.00 88.44 163 GLY A O 1
ATOM 1287 N N . GLN A 1 164 ? 10.744 -2.746 -3.796 1.00 87.69 164 GLN A N 1
ATOM 1288 C CA . GLN A 1 164 ? 10.203 -3.469 -2.631 1.00 87.69 164 GLN A CA 1
ATOM 1289 C C . GLN A 1 164 ? 9.482 -2.538 -1.649 1.00 87.69 164 GLN A C 1
ATOM 1291 O O . GLN A 1 164 ? 8.349 -2.813 -1.224 1.00 87.69 164 GLN A O 1
ATOM 1296 N N . ASP A 1 165 ? 10.133 -1.428 -1.299 1.00 87.25 165 ASP A N 1
ATOM 1297 C CA . ASP A 1 165 ? 9.571 -0.403 -0.417 1.00 87.25 165 ASP A CA 1
ATOM 1298 C C . ASP A 1 165 ? 8.832 0.655 -1.228 1.00 87.25 165 ASP A C 1
ATOM 1300 O O . ASP A 1 165 ? 7.650 0.910 -0.994 1.00 87.25 165 ASP A O 1
ATOM 1304 N N . TYR A 1 166 ? 9.528 1.207 -2.222 1.00 94.31 166 TYR A N 1
ATOM 1305 C CA . TYR A 1 166 ? 9.004 2.131 -3.218 1.00 94.31 166 TYR A CA 1
ATOM 1306 C C . TYR A 1 166 ? 9.686 1.892 -4.567 1.00 94.31 166 TYR A C 1
ATOM 1308 O O . TYR A 1 166 ? 10.803 1.377 -4.638 1.00 94.31 166 TYR A O 1
ATOM 1316 N N . ASN A 1 167 ? 9.031 2.325 -5.636 1.00 94.75 167 ASN A N 1
ATOM 1317 C CA . ASN A 1 167 ? 9.669 2.619 -6.910 1.00 94.75 167 ASN A CA 1
ATOM 1318 C C . ASN A 1 167 ? 10.236 4.044 -6.829 1.00 94.75 167 ASN A C 1
ATOM 1320 O O . ASN A 1 167 ? 9.499 5.028 -6.940 1.00 94.75 167 ASN A O 1
ATOM 1324 N N . PHE A 1 168 ? 11.533 4.150 -6.553 1.00 95.12 168 PHE A N 1
ATOM 1325 C CA . PHE A 1 168 ? 12.253 5.414 -6.443 1.00 95.12 168 PHE A CA 1
ATOM 1326 C C . PHE A 1 168 ? 12.559 5.943 -7.842 1.00 95.12 168 PHE A C 1
ATOM 1328 O O . PHE A 1 168 ? 13.392 5.386 -8.557 1.00 95.12 168 PHE A O 1
ATOM 1335 N N . VAL A 1 169 ? 11.876 7.017 -8.222 1.00 95.62 169 VAL A N 1
ATOM 1336 C CA . VAL A 1 169 ? 11.951 7.623 -9.557 1.00 95.62 169 VAL A CA 1
ATOM 1337 C C . VAL A 1 169 ? 12.334 9.092 -9.445 1.00 95.62 169 VAL A C 1
ATOM 1339 O O . VAL A 1 169 ? 12.141 9.716 -8.404 1.00 95.62 169 VAL A O 1
ATOM 1342 N N . ASP A 1 170 ? 12.884 9.675 -10.506 1.00 95.25 170 ASP A N 1
ATOM 1343 C CA . ASP A 1 170 ? 13.100 11.120 -10.525 1.00 95.25 170 ASP A CA 1
ATOM 1344 C C . ASP A 1 170 ? 11.787 11.881 -10.799 1.00 95.25 170 ASP A C 1
ATOM 1346 O O . ASP A 1 170 ? 10.775 11.314 -11.220 1.00 95.25 170 ASP A O 1
ATOM 1350 N N . SER A 1 171 ? 11.783 13.197 -10.565 1.00 93.56 171 SER A N 1
ATOM 1351 C CA . SER A 1 171 ? 10.594 14.028 -10.801 1.00 93.56 171 SER A CA 1
ATOM 1352 C C . SER A 1 171 ? 10.128 14.010 -12.258 1.00 93.56 171 SER A C 1
ATOM 1354 O O . SER A 1 171 ? 8.947 14.207 -12.524 1.00 93.56 171 SER A O 1
ATOM 1356 N N . LYS A 1 172 ? 11.031 13.791 -13.221 1.00 94.56 172 LYS A N 1
ATOM 1357 C CA . LYS A 1 172 ? 10.670 13.762 -14.641 1.00 94.56 172 LYS A CA 1
ATOM 1358 C C . LYS A 1 172 ? 9.887 12.493 -14.960 1.00 94.56 172 LYS A C 1
ATOM 1360 O O . LYS A 1 172 ? 8.867 12.580 -15.633 1.00 94.56 172 LYS A O 1
ATOM 1365 N N . GLU A 1 173 ? 10.346 11.343 -14.486 1.00 92.75 173 GLU A N 1
ATOM 1366 C CA . GLU A 1 173 ? 9.657 10.064 -14.631 1.00 92.75 173 GLU A CA 1
ATOM 1367 C C . GLU A 1 173 ? 8.326 10.058 -13.870 1.00 92.75 173 GLU A C 1
ATOM 1369 O O . GLU A 1 173 ? 7.309 9.659 -14.434 1.00 92.75 173 GLU A O 1
ATOM 1374 N N . PHE A 1 174 ? 8.287 10.594 -12.645 1.00 94.88 174 PHE A N 1
ATOM 1375 C CA . PHE A 1 174 ? 7.036 10.725 -11.892 1.00 94.88 174 PHE A CA 1
ATOM 1376 C C . PHE A 1 174 ? 6.001 11.563 -12.654 1.00 94.88 174 PHE A C 1
ATOM 1378 O O . PHE A 1 174 ? 4.864 11.127 -12.834 1.00 94.88 174 PHE A O 1
ATOM 1385 N N . ASN A 1 175 ? 6.407 12.727 -13.171 1.00 91.50 175 ASN A N 1
ATOM 1386 C CA . ASN A 1 175 ? 5.522 13.592 -13.949 1.00 91.50 175 ASN A CA 1
ATOM 1387 C C . ASN A 1 175 ? 5.068 12.930 -15.256 1.00 91.50 175 ASN A C 1
ATOM 1389 O O . ASN A 1 175 ? 3.925 13.101 -15.646 1.00 91.50 175 ASN A O 1
ATOM 1393 N N . GLN A 1 176 ? 5.900 12.108 -15.902 1.00 93.00 176 GLN A N 1
ATOM 1394 C CA . GLN A 1 176 ? 5.469 11.345 -17.080 1.00 93.00 176 GLN A CA 1
ATOM 1395 C C . GLN A 1 176 ? 4.362 10.332 -16.760 1.00 93.00 176 GLN A C 1
ATOM 1397 O O . GLN A 1 176 ? 3.465 10.125 -17.580 1.00 93.00 176 GLN A O 1
ATOM 1402 N N . ILE A 1 177 ? 4.424 9.684 -15.593 1.00 90.12 177 ILE A N 1
ATOM 1403 C CA . ILE A 1 177 ? 3.371 8.765 -15.138 1.00 90.12 177 ILE A CA 1
ATOM 1404 C C . ILE A 1 177 ? 2.099 9.552 -14.806 1.00 90.12 177 ILE A C 1
ATOM 1406 O O . ILE A 1 177 ? 1.008 9.121 -15.183 1.00 90.12 177 ILE A O 1
ATOM 1410 N N . LEU A 1 178 ? 2.254 10.708 -14.152 1.00 89.19 178 LEU A N 1
ATOM 1411 C CA . LEU A 1 178 ? 1.162 11.615 -13.807 1.00 89.19 178 LEU A CA 1
ATOM 1412 C C . LEU A 1 178 ? 0.445 12.145 -15.057 1.00 89.19 178 LEU A C 1
ATOM 1414 O O . LEU A 1 178 ? -0.765 11.997 -15.153 1.00 89.19 178 LEU A O 1
ATOM 1418 N N . ASP A 1 179 ? 1.190 12.641 -16.048 1.00 88.81 179 ASP A N 1
ATOM 1419 C CA . ASP A 1 179 ? 0.674 13.142 -17.335 1.00 88.81 179 ASP A CA 1
ATOM 1420 C C . ASP A 1 179 ? -0.022 12.055 -18.172 1.00 88.81 179 ASP A C 1
ATOM 1422 O O . ASP A 1 179 ? -0.719 12.349 -19.142 1.00 88.81 179 ASP A O 1
ATOM 1426 N N . SER A 1 180 ? 0.211 10.785 -17.838 1.00 87.44 180 SER A N 1
ATOM 1427 C CA . SER A 1 180 ? -0.423 9.646 -18.498 1.00 87.44 180 SER A CA 1
ATOM 1428 C C . SER A 1 180 ? -1.703 9.172 -17.793 1.00 87.44 180 SER A C 1
ATOM 1430 O O . SER A 1 180 ? -2.212 8.113 -18.158 1.00 87.44 180 SER A O 1
ATOM 1432 N N . ASP A 1 181 ? -2.184 9.898 -16.774 1.00 80.88 181 ASP A N 1
ATOM 1433 C CA . ASP A 1 181 ? -3.366 9.578 -15.956 1.00 80.88 181 ASP A CA 1
ATOM 1434 C C . ASP A 1 181 ? -3.341 8.157 -15.355 1.00 80.88 181 ASP A C 1
ATOM 1436 O O . ASP A 1 181 ? -4.369 7.507 -15.160 1.00 80.88 181 ASP A O 1
ATOM 1440 N N . TYR A 1 182 ? -2.143 7.637 -15.060 1.00 87.31 182 TYR A N 1
ATOM 1441 C CA . TYR A 1 182 ? -1.990 6.279 -14.530 1.00 87.31 182 TYR A CA 1
ATOM 1442 C C . TYR A 1 182 ? -2.001 6.202 -13.004 1.00 87.31 182 TYR A C 1
ATOM 1444 O O . TYR A 1 182 ? -2.152 5.106 -12.460 1.00 87.31 182 TYR A O 1
ATOM 1452 N N . PHE A 1 183 ? -1.841 7.318 -12.294 1.00 93.81 183 PHE A N 1
ATOM 1453 C CA . PHE A 1 183 ? -1.961 7.330 -10.839 1.00 93.81 183 PHE A CA 1
ATOM 1454 C C . PHE A 1 183 ? -3.432 7.317 -10.431 1.00 93.81 183 PHE A C 1
ATOM 1456 O O . PHE A 1 183 ? -4.175 8.231 -10.771 1.00 93.81 183 PHE A O 1
ATOM 1463 N N . PHE A 1 184 ? -3.853 6.300 -9.675 1.00 93.50 184 PHE A N 1
ATOM 1464 C CA . PHE A 1 184 ? -5.187 6.325 -9.064 1.00 93.50 184 PHE A CA 1
ATOM 1465 C C . PHE A 1 184 ? -5.204 7.149 -7.773 1.00 93.50 184 PHE A C 1
ATOM 1467 O O . PHE A 1 184 ? -6.257 7.600 -7.343 1.00 93.50 184 PHE A O 1
ATOM 1474 N N . GLU A 1 185 ? -4.041 7.385 -7.173 1.00 94.88 185 GLU A N 1
ATOM 1475 C CA . GLU A 1 185 ? -3.848 8.301 -6.056 1.00 94.88 185 GLU A CA 1
ATOM 1476 C C . GLU A 1 185 ? -2.434 8.885 -6.127 1.00 94.88 185 GLU A C 1
ATOM 1478 O O . GLU A 1 185 ? -1.505 8.211 -6.595 1.00 94.88 185 GLU A O 1
ATOM 1483 N N . PHE A 1 186 ? -2.274 10.126 -5.677 1.00 94.88 186 PHE A N 1
ATOM 1484 C CA . PHE A 1 186 ? -0.976 10.740 -5.448 1.00 94.88 186 PHE A CA 1
ATOM 1485 C C . PHE A 1 186 ? -1.063 11.807 -4.352 1.00 94.88 186 PHE A C 1
ATOM 1487 O O . PHE A 1 186 ? -2.111 12.395 -4.114 1.00 94.88 186 PHE A O 1
ATOM 1494 N N . VAL A 1 187 ? 0.058 12.088 -3.694 1.00 94.06 187 VAL A N 1
ATOM 1495 C CA . VAL A 1 187 ? 0.164 13.158 -2.698 1.00 94.06 187 VAL A CA 1
ATOM 1496 C C . VAL A 1 187 ? 1.569 13.747 -2.707 1.00 94.06 187 VAL A C 1
ATOM 1498 O O . VAL A 1 187 ? 2.549 13.048 -2.977 1.00 94.06 187 VAL A O 1
ATOM 1501 N N . GLU A 1 188 ? 1.681 15.032 -2.388 1.00 93.69 188 GLU A N 1
ATOM 1502 C CA . GLU A 1 188 ? 2.959 15.678 -2.100 1.00 93.69 188 GLU A CA 1
ATOM 1503 C C . GLU A 1 188 ? 3.095 15.890 -0.590 1.00 93.69 188 GLU A C 1
ATOM 1505 O O . GLU A 1 188 ? 2.214 16.456 0.056 1.00 93.69 188 GLU A O 1
ATOM 1510 N N . ARG A 1 189 ? 4.196 15.412 -0.009 1.00 89.19 189 ARG A N 1
ATOM 1511 C CA . ARG A 1 189 ? 4.472 15.515 1.426 1.00 89.19 189 ARG A CA 1
ATOM 1512 C C . ARG A 1 189 ? 5.961 15.728 1.648 1.00 89.19 189 ARG A C 1
ATOM 1514 O O . ARG A 1 189 ? 6.783 15.006 1.087 1.00 89.19 189 ARG A O 1
ATOM 1521 N N . ASP A 1 190 ? 6.299 16.726 2.459 1.00 89.19 190 ASP A N 1
ATOM 1522 C CA . ASP A 1 190 ? 7.682 17.094 2.792 1.00 89.19 190 ASP A CA 1
ATOM 1523 C C . ASP A 1 190 ? 8.573 17.346 1.556 1.00 89.19 190 ASP A C 1
ATOM 1525 O O . ASP A 1 190 ? 9.753 16.998 1.538 1.00 89.19 190 ASP A O 1
ATOM 1529 N N . GLY A 1 191 ? 7.997 17.930 0.497 1.00 91.00 191 GLY A N 1
ATOM 1530 C CA . GLY A 1 191 ? 8.696 18.221 -0.762 1.00 91.00 191 GLY A CA 1
ATOM 1531 C C . GLY A 1 191 ? 9.004 16.991 -1.623 1.00 91.00 191 GLY A C 1
ATOM 1532 O O . GLY A 1 191 ? 9.789 17.087 -2.565 1.00 91.00 191 GLY A O 1
ATOM 1533 N N . ALA A 1 192 ? 8.411 15.838 -1.307 1.00 95.25 192 ALA A N 1
ATOM 1534 C CA . ALA A 1 192 ? 8.461 14.637 -2.126 1.00 95.25 192 ALA A CA 1
ATOM 1535 C C . ALA A 1 192 ? 7.061 14.241 -2.598 1.00 95.25 192 ALA A C 1
ATOM 1537 O O . ALA A 1 192 ? 6.073 14.397 -1.883 1.00 95.25 192 ALA A O 1
ATOM 1538 N N . GLN A 1 193 ? 6.993 13.676 -3.796 1.00 95.62 193 GLN A N 1
ATOM 1539 C CA . GLN A 1 193 ? 5.764 13.160 -4.384 1.00 95.62 193 GLN A CA 1
ATOM 1540 C C . GLN A 1 193 ? 5.682 11.656 -4.141 1.00 95.62 193 GLN A C 1
ATOM 1542 O O . GLN A 1 193 ? 6.697 10.952 -4.149 1.00 95.62 193 GLN A O 1
ATOM 1547 N N . TYR A 1 194 ? 4.467 11.173 -3.925 1.00 95.38 194 TYR A N 1
ATOM 1548 C CA . TYR A 1 194 ? 4.134 9.768 -3.749 1.00 95.38 194 TYR A CA 1
ATOM 1549 C C . TYR A 1 194 ? 2.919 9.457 -4.609 1.00 95.38 194 TYR A C 1
ATOM 1551 O O . TYR A 1 194 ? 2.020 10.286 -4.702 1.00 95.38 194 TYR A O 1
ATOM 1559 N N . GLY A 1 195 ? 2.867 8.280 -5.223 1.00 95.38 195 GLY A N 1
ATOM 1560 C CA . GLY A 1 195 ? 1.693 7.892 -6.002 1.00 95.38 195 GLY A CA 1
ATOM 1561 C C . GLY A 1 195 ? 1.693 6.430 -6.402 1.00 95.38 195 GLY A C 1
ATOM 1562 O O . GLY A 1 195 ? 2.747 5.800 -6.529 1.00 95.38 195 GLY A O 1
ATOM 1563 N N . THR A 1 196 ? 0.506 5.876 -6.617 1.00 95.19 196 THR A N 1
ATOM 1564 C CA . THR A 1 196 ? 0.340 4.464 -6.970 1.00 95.19 196 THR A CA 1
ATOM 1565 C C . THR A 1 196 ? -0.219 4.315 -8.370 1.00 95.19 196 THR A C 1
ATOM 1567 O O . THR A 1 196 ? -1.329 4.743 -8.685 1.00 95.19 196 THR A O 1
ATOM 1570 N N . ASN A 1 197 ? 0.606 3.729 -9.235 1.00 90.00 197 ASN A N 1
ATOM 1571 C CA . ASN A 1 197 ? 0.288 3.522 -10.636 1.00 90.00 197 ASN A CA 1
ATOM 1572 C C . ASN A 1 197 ? -0.661 2.323 -10.771 1.00 90.00 197 ASN A C 1
ATOM 1574 O O . ASN A 1 197 ? -0.318 1.217 -10.348 1.00 90.00 197 ASN A O 1
ATOM 1578 N N . ARG A 1 198 ? -1.817 2.532 -11.407 1.00 91.38 198 ARG A N 1
ATOM 1579 C CA . ARG A 1 198 ? -2.829 1.505 -11.686 1.00 91.38 198 ARG A CA 1
ATOM 1580 C C . ARG A 1 198 ? -2.246 0.289 -12.410 1.00 91.38 198 ARG A C 1
ATOM 1582 O O . ARG A 1 198 ? -2.612 -0.832 -12.082 1.00 91.38 198 ARG A O 1
ATOM 1589 N N . LYS A 1 199 ? -1.261 0.485 -13.293 1.00 90.44 199 LYS A N 1
ATOM 1590 C CA . LYS A 1 199 ? -0.598 -0.608 -14.024 1.00 90.44 199 LYS A CA 1
ATOM 1591 C C . LYS A 1 199 ? 0.104 -1.618 -13.125 1.00 90.44 199 LYS A C 1
ATOM 1593 O O . LYS A 1 199 ? 0.279 -2.761 -13.527 1.00 90.44 199 LYS A O 1
ATOM 1598 N N . ILE A 1 200 ? 0.535 -1.211 -11.928 1.00 92.00 200 ILE A N 1
ATOM 1599 C CA . ILE A 1 200 ? 1.134 -2.151 -10.971 1.00 92.00 200 ILE A CA 1
ATOM 1600 C C . ILE A 1 200 ? 0.057 -3.085 -10.421 1.00 92.00 200 ILE A C 1
ATOM 1602 O O . ILE A 1 200 ? 0.299 -4.283 -10.313 1.00 92.00 200 ILE A O 1
ATOM 1606 N N . ALA A 1 201 ? -1.127 -2.555 -10.102 1.00 92.81 201 ALA A N 1
ATOM 1607 C CA . ALA A 1 201 ? -2.251 -3.380 -9.675 1.00 92.81 201 ALA A CA 1
ATOM 1608 C C . ALA A 1 201 ? -2.688 -4.329 -10.801 1.00 92.81 201 ALA A C 1
ATOM 1610 O O . ALA A 1 201 ? -2.769 -5.529 -10.568 1.00 92.81 201 ALA A O 1
ATOM 1611 N N . GLU A 1 202 ? -2.835 -3.820 -12.028 1.00 91.81 202 GLU A N 1
ATOM 1612 C CA . GLU A 1 202 ? -3.179 -4.625 -13.212 1.00 91.81 202 GLU A CA 1
ATOM 1613 C C . GLU A 1 202 ? -2.168 -5.760 -13.450 1.00 91.81 202 GLU A C 1
ATOM 1615 O O . GLU A 1 202 ? -2.558 -6.904 -13.646 1.00 91.81 202 GLU A O 1
ATOM 1620 N N . ALA A 1 203 ? -0.861 -5.493 -13.348 1.00 91.62 203 ALA A N 1
ATOM 1621 C CA . ALA A 1 203 ? 0.164 -6.528 -13.506 1.00 91.62 203 ALA A CA 1
ATOM 1622 C C . ALA A 1 203 ? 0.087 -7.619 -12.419 1.00 91.62 203 ALA A C 1
ATOM 1624 O O . ALA A 1 203 ? 0.384 -8.788 -12.678 1.00 91.62 203 ALA A O 1
ATOM 1625 N N . ILE A 1 204 ? -0.310 -7.256 -11.195 1.00 93.12 204 ILE A N 1
ATOM 1626 C CA . ILE A 1 204 ? -0.530 -8.220 -10.111 1.00 93.12 204 ILE A CA 1
ATOM 1627 C C . ILE A 1 204 ? -1.777 -9.067 -10.404 1.00 93.12 204 ILE A C 1
ATOM 1629 O O . ILE A 1 204 ? -1.713 -10.291 -10.265 1.00 93.12 204 ILE A O 1
ATOM 1633 N N . GLU A 1 205 ? -2.862 -8.449 -10.871 1.00 92.62 205 GLU A N 1
ATOM 1634 C CA . GLU A 1 205 ? -4.089 -9.147 -11.286 1.00 92.62 205 GLU A CA 1
ATOM 1635 C C . GLU A 1 205 ? -3.817 -10.128 -12.432 1.00 92.62 205 GLU A C 1
ATOM 1637 O O . GLU A 1 205 ? -4.208 -11.294 -12.358 1.00 92.62 205 GLU A O 1
ATOM 1642 N N . GLU A 1 206 ? -3.070 -9.698 -13.452 1.00 91.81 206 GLU A N 1
ATOM 1643 C CA . GLU A 1 206 ? -2.643 -10.532 -14.583 1.00 91.81 206 GLU A CA 1
ATOM 1644 C C . GLU A 1 206 ? -1.770 -11.717 -14.145 1.00 91.81 206 GLU A C 1
ATOM 1646 O O . GLU A 1 206 ? -1.793 -12.773 -14.776 1.00 91.81 206 GLU A O 1
ATOM 1651 N N . SER A 1 207 ? -1.033 -11.581 -13.036 1.00 90.88 207 SER A N 1
ATOM 1652 C CA . SER A 1 207 ? -0.261 -12.680 -12.439 1.00 90.88 207 SER A CA 1
ATOM 1653 C C . SER A 1 207 ? -1.115 -13.689 -11.655 1.00 90.88 207 SER A C 1
ATOM 1655 O O . SER A 1 207 ? -0.574 -14.637 -11.087 1.00 90.88 207 SER A O 1
ATOM 1657 N N . GLY A 1 208 ? -2.437 -13.493 -11.614 1.00 91.12 208 GLY A N 1
ATOM 1658 C CA . GLY A 1 208 ? -3.383 -14.348 -10.902 1.00 91.12 208 GLY A CA 1
ATOM 1659 C C . GLY A 1 208 ? -3.511 -14.038 -9.410 1.00 91.12 208 GLY A C 1
ATOM 1660 O O . GLY A 1 208 ? -4.114 -14.828 -8.687 1.00 91.12 208 GLY A O 1
ATOM 1661 N N . LYS A 1 209 ? -2.969 -12.906 -8.947 1.00 95.19 209 LYS A N 1
ATOM 1662 C CA . LYS A 1 209 ? -2.947 -12.503 -7.535 1.00 95.19 209 LYS A CA 1
ATOM 1663 C C . LYS A 1 209 ? -3.893 -11.340 -7.264 1.00 95.19 209 LYS A C 1
ATOM 1665 O O . LYS A 1 209 ? -4.178 -10.542 -8.148 1.00 95.19 209 LYS A O 1
ATOM 1670 N N . VAL A 1 210 ? -4.330 -11.197 -6.017 1.00 97.31 210 VAL A N 1
ATOM 1671 C CA . VAL A 1 210 ? -5.115 -10.042 -5.563 1.00 97.31 210 VAL A CA 1
ATOM 1672 C C . VAL A 1 210 ? -4.172 -8.908 -5.142 1.00 97.31 210 VAL A C 1
ATOM 1674 O O . VAL A 1 210 ? -3.353 -9.110 -4.236 1.00 97.31 210 VAL A O 1
ATOM 1677 N N . PRO A 1 211 ? -4.261 -7.710 -5.750 1.00 97.06 211 PRO A N 1
ATOM 1678 C CA . PRO A 1 211 ? -3.433 -6.577 -5.356 1.00 97.06 211 PRO A CA 1
ATOM 1679 C C . PRO A 1 211 ? -3.801 -6.074 -3.967 1.00 97.06 211 PRO A C 1
ATOM 1681 O O . PRO A 1 211 ? -4.978 -5.921 -3.646 1.00 97.06 211 PRO A O 1
ATOM 1684 N N . ILE A 1 212 ? -2.800 -5.758 -3.152 1.00 97.38 212 ILE A N 1
ATOM 1685 C CA . ILE A 1 212 ? -3.009 -5.173 -1.830 1.00 97.38 212 ILE A CA 1
ATOM 1686 C C . ILE A 1 212 ? -2.048 -4.013 -1.565 1.00 97.38 212 ILE A C 1
ATOM 1688 O O . ILE A 1 212 ? -0.856 -4.086 -1.868 1.00 97.38 212 ILE A O 1
ATOM 1692 N N . ILE A 1 213 ? -2.565 -2.931 -0.985 1.00 96.44 213 ILE A N 1
ATOM 1693 C CA . ILE A 1 213 ? -1.801 -1.727 -0.641 1.00 96.44 213 ILE A CA 1
ATOM 1694 C C . ILE A 1 213 ? -2.228 -1.151 0.708 1.00 96.44 213 ILE A C 1
ATOM 1696 O O . ILE A 1 213 ? -3.326 -1.408 1.197 1.00 96.44 213 ILE A O 1
ATOM 1700 N N . GLN A 1 214 ? -1.349 -0.351 1.312 1.00 95.06 214 GLN A N 1
ATOM 1701 C CA . GLN A 1 214 ? -1.657 0.455 2.491 1.00 95.06 214 GLN A CA 1
ATOM 1702 C C . GLN A 1 214 ? -1.650 1.933 2.129 1.00 95.06 214 GLN A C 1
ATOM 1704 O O . GLN A 1 214 ? -0.652 2.422 1.600 1.00 95.06 214 GLN A O 1
ATOM 1709 N N . LEU A 1 215 ? -2.730 2.639 2.452 1.00 94.06 215 LEU A N 1
ATOM 1710 C CA . LEU A 1 215 ? -2.897 4.063 2.163 1.00 94.06 215 LEU A CA 1
ATOM 1711 C C . LEU A 1 215 ? -3.407 4.807 3.404 1.00 94.06 215 LEU A C 1
ATOM 1713 O O . LEU A 1 215 ? -4.067 4.225 4.267 1.00 94.06 215 LEU A O 1
ATOM 1717 N N . ASP A 1 216 ? -3.089 6.095 3.508 1.00 91.94 216 ASP A N 1
ATOM 1718 C CA . ASP A 1 216 ? -3.709 6.989 4.492 1.00 91.94 216 ASP A CA 1
ATOM 1719 C C . ASP A 1 216 ? -5.081 7.477 3.989 1.00 91.94 216 ASP A C 1
ATOM 1721 O O . ASP A 1 216 ? -5.446 7.240 2.837 1.00 91.94 216 ASP A O 1
ATOM 1725 N N . ARG A 1 217 ? -5.868 8.119 4.863 1.00 90.38 217 ARG A N 1
ATOM 1726 C CA . ARG A 1 217 ? -7.248 8.538 4.557 1.00 90.38 217 ARG A CA 1
ATOM 1727 C C . ARG A 1 217 ? -7.335 9.399 3.295 1.00 90.38 217 ARG A C 1
ATOM 1729 O O . ARG A 1 217 ? -8.193 9.156 2.455 1.00 90.38 217 ARG A O 1
ATOM 1736 N N . GLU A 1 218 ? -6.453 10.387 3.174 1.00 91.00 218 GLU A N 1
ATOM 1737 C CA . GLU A 1 218 ? -6.411 11.322 2.044 1.00 91.00 218 GLU A CA 1
ATOM 1738 C C . GLU A 1 218 ? -6.209 10.579 0.718 1.00 91.00 218 GLU A C 1
ATOM 1740 O O . GLU A 1 218 ? -6.963 10.773 -0.235 1.00 91.00 218 GLU A O 1
ATOM 1745 N N . ARG A 1 219 ? -5.255 9.645 0.682 1.00 93.62 219 ARG A N 1
ATOM 1746 C CA . ARG A 1 219 ? -4.963 8.850 -0.516 1.00 93.62 219 ARG A CA 1
ATOM 1747 C C . ARG A 1 219 ? -6.082 7.862 -0.849 1.00 93.62 219 ARG A C 1
ATOM 1749 O O . ARG A 1 219 ? -6.343 7.616 -2.023 1.00 93.62 219 ARG A O 1
ATOM 1756 N N . VAL A 1 220 ? -6.772 7.315 0.156 1.00 94.50 220 VAL A N 1
ATOM 1757 C CA . VAL A 1 220 ? -7.971 6.483 -0.064 1.00 94.50 220 VAL A CA 1
ATOM 1758 C C . VAL A 1 220 ? -9.114 7.295 -0.663 1.00 94.50 220 VAL A C 1
ATOM 1760 O O . VAL A 1 220 ? -9.742 6.841 -1.619 1.00 94.50 220 VAL A O 1
ATOM 1763 N N . GLN A 1 221 ? -9.367 8.493 -0.134 1.00 92.44 221 GLN A N 1
ATOM 1764 C CA . GLN A 1 221 ? -10.401 9.384 -0.655 1.00 92.44 221 GLN A CA 1
ATOM 1765 C C . GLN A 1 221 ? -10.138 9.707 -2.129 1.00 92.44 221 GLN A C 1
ATOM 1767 O O . GLN A 1 221 ? -11.023 9.540 -2.965 1.00 92.44 221 GLN A O 1
ATOM 1772 N N . MET A 1 222 ? -8.896 10.056 -2.462 1.00 94.12 222 MET A N 1
ATOM 1773 C CA . MET A 1 222 ? -8.492 10.316 -3.839 1.00 94.12 222 MET A CA 1
ATOM 1774 C C . MET A 1 222 ? -8.645 9.087 -4.747 1.00 94.12 222 MET A C 1
ATOM 1776 O O . MET A 1 222 ? -9.152 9.205 -5.860 1.00 94.12 222 MET A O 1
ATOM 1780 N N . ALA A 1 223 ? -8.255 7.897 -4.275 1.00 94.56 223 ALA A N 1
ATOM 1781 C CA . ALA A 1 223 ? -8.458 6.653 -5.018 1.00 94.56 223 ALA A CA 1
ATOM 1782 C C . ALA A 1 223 ? -9.938 6.439 -5.366 1.00 94.56 223 ALA A C 1
ATOM 1784 O O . ALA A 1 223 ? -10.270 6.094 -6.503 1.00 94.56 223 ALA A O 1
ATOM 1785 N N . LYS A 1 224 ? -10.832 6.696 -4.405 1.00 91.94 224 LYS A N 1
ATOM 1786 C CA . LYS A 1 224 ? -12.279 6.582 -4.590 1.00 91.94 224 LYS A CA 1
ATOM 1787 C C . LYS A 1 224 ? -12.823 7.626 -5.570 1.00 91.94 224 LYS A C 1
ATOM 1789 O O . LYS A 1 224 ? -13.595 7.271 -6.457 1.00 91.94 224 LYS A O 1
ATOM 1794 N N . GLU A 1 225 ? -12.405 8.885 -5.446 1.00 91.69 225 GLU A N 1
ATOM 1795 C CA . GLU A 1 225 ? -12.784 9.977 -6.359 1.00 91.69 225 GLU A CA 1
ATOM 1796 C C . GLU A 1 225 ? -12.335 9.709 -7.801 1.00 91.69 225 GLU A C 1
ATOM 1798 O O . GLU A 1 225 ? -13.079 9.973 -8.744 1.00 91.69 225 GLU A O 1
ATOM 1803 N N . ASN A 1 226 ? -11.172 9.076 -7.971 1.00 91.50 226 ASN A N 1
ATOM 1804 C CA . ASN A 1 226 ? -10.650 8.627 -9.263 1.00 91.50 226 ASN A CA 1
ATOM 1805 C C . ASN A 1 226 ? -11.290 7.317 -9.770 1.00 91.50 226 ASN A C 1
ATOM 1807 O O . ASN A 1 226 ? -10.807 6.714 -10.735 1.00 91.50 226 ASN A O 1
ATOM 1811 N N . GLY A 1 227 ? -12.358 6.838 -9.123 1.00 90.38 227 GLY A N 1
ATOM 1812 C CA . GLY A 1 227 ? -13.107 5.653 -9.539 1.00 90.38 227 GLY A CA 1
ATOM 1813 C C . GLY A 1 227 ? -12.317 4.347 -9.425 1.00 90.38 227 GLY A C 1
ATOM 1814 O O . GLY A 1 227 ? -12.561 3.404 -10.182 1.00 90.38 227 GLY A O 1
ATOM 1815 N N . TYR A 1 228 ? -11.332 4.269 -8.527 1.00 93.94 228 TYR A N 1
ATOM 1816 C CA . TYR A 1 228 ? -10.613 3.026 -8.269 1.00 93.94 228 TYR A CA 1
ATOM 1817 C C . TYR A 1 228 ? -11.491 2.069 -7.454 1.00 93.94 228 TYR A C 1
ATOM 1819 O O . TYR A 1 228 ? -11.740 2.289 -6.270 1.00 93.94 228 TYR A O 1
ATOM 1827 N N . SER A 1 229 ? -11.977 1.007 -8.101 1.00 93.75 229 SER A N 1
ATOM 1828 C CA . SER A 1 229 ? -12.786 -0.019 -7.440 1.00 93.75 229 SER A CA 1
ATOM 1829 C C . SER A 1 229 ? -11.889 -0.936 -6.613 1.00 93.75 229 SER A C 1
ATOM 1831 O O . SER A 1 229 ? -11.127 -1.729 -7.160 1.00 93.75 229 SER A O 1
ATOM 1833 N N . ALA A 1 230 ? -11.974 -0.811 -5.294 1.00 95.56 230 ALA A N 1
ATOM 1834 C CA . ALA A 1 230 ? -11.213 -1.600 -4.338 1.00 95.56 230 ALA A CA 1
ATOM 1835 C C . ALA A 1 230 ? -12.068 -1.902 -3.107 1.00 95.56 230 ALA A C 1
ATOM 1837 O O . ALA A 1 230 ? -13.023 -1.185 -2.825 1.00 95.56 230 ALA A O 1
ATOM 1838 N N . ARG A 1 231 ? -11.683 -2.944 -2.371 1.00 96.12 231 ARG A N 1
ATOM 1839 C CA . ARG A 1 231 ? -12.160 -3.228 -1.019 1.00 96.12 231 ARG A CA 1
ATOM 1840 C C . ARG A 1 231 ? -11.338 -2.418 -0.026 1.00 96.12 231 ARG A C 1
ATOM 1842 O O . ARG A 1 231 ? -10.140 -2.661 0.135 1.00 96.12 231 ARG A O 1
ATOM 1849 N N . ILE A 1 232 ? -11.959 -1.450 0.623 1.00 96.12 232 ILE A N 1
ATOM 1850 C CA . ILE A 1 232 ? -11.332 -0.495 1.527 1.00 96.12 232 ILE A CA 1
ATOM 1851 C C . ILE A 1 232 ? -11.621 -0.915 2.970 1.00 96.12 232 ILE A C 1
ATOM 1853 O O . ILE A 1 232 ? -12.744 -0.831 3.460 1.00 96.12 232 ILE A O 1
ATOM 1857 N N . ILE A 1 233 ? -10.573 -1.340 3.671 1.00 96.44 233 ILE A N 1
ATOM 1858 C CA . ILE A 1 233 ? -10.637 -1.895 5.024 1.00 96.44 233 ILE A CA 1
ATOM 1859 C C . ILE A 1 233 ? -9.971 -0.914 5.987 1.00 96.44 233 ILE A C 1
ATOM 1861 O O . ILE A 1 233 ? -8.758 -0.681 5.914 1.00 96.44 233 ILE A O 1
ATOM 1865 N N . PHE A 1 234 ? -10.745 -0.351 6.914 1.00 96.50 234 PHE A N 1
ATOM 1866 C CA . PHE A 1 234 ? -10.215 0.528 7.953 1.00 96.50 234 PHE A CA 1
ATOM 1867 C C . PHE A 1 234 ? -9.763 -0.277 9.172 1.00 96.50 234 PHE A C 1
ATOM 1869 O O . PHE A 1 234 ? -10.541 -1.022 9.761 1.00 96.50 234 PHE A O 1
ATOM 1876 N N . ILE A 1 235 ? -8.514 -0.095 9.591 1.00 96.31 235 ILE A N 1
ATOM 1877 C CA . ILE A 1 235 ? -7.957 -0.684 10.807 1.00 96.31 235 ILE A CA 1
ATOM 1878 C C . ILE A 1 235 ? -7.989 0.369 11.916 1.00 96.31 235 ILE A C 1
ATOM 1880 O O . ILE A 1 235 ? -7.214 1.330 11.899 1.00 96.31 235 ILE A O 1
ATOM 1884 N N . ALA A 1 236 ? -8.876 0.175 12.887 1.00 94.81 236 ALA A N 1
ATOM 1885 C CA . ALA A 1 236 ? -9.059 1.053 14.033 1.00 94.81 236 ALA A CA 1
ATOM 1886 C C . ALA A 1 236 ? -8.206 0.598 15.231 1.00 94.81 236 ALA A C 1
ATOM 1888 O O . ALA A 1 236 ? -8.033 -0.605 15.445 1.00 94.81 236 ALA A O 1
ATOM 1889 N N . PRO A 1 237 ? -7.674 1.519 16.053 1.00 93.75 237 PRO A N 1
ATOM 1890 C CA . PRO A 1 237 ? -7.191 1.155 17.378 1.00 93.75 237 PRO A CA 1
ATOM 1891 C C . PRO A 1 237 ? -8.383 0.827 18.303 1.00 93.75 237 PRO A C 1
ATOM 1893 O O . PRO A 1 237 ? -9.477 1.347 18.082 1.00 93.75 237 PRO A O 1
ATOM 1896 N N . PRO A 1 238 ? -8.190 0.017 19.357 1.00 92.50 238 PRO A N 1
ATOM 1897 C CA . PRO A 1 238 ? -9.233 -0.248 20.359 1.00 92.50 238 PRO A CA 1
ATOM 1898 C C . PRO A 1 238 ? -9.657 1.014 21.113 1.00 92.50 238 PRO A C 1
ATOM 1900 O O . PRO A 1 238 ? -10.839 1.204 21.394 1.00 92.50 238 PRO A O 1
ATOM 1903 N N . SER A 1 239 ? -8.708 1.908 21.390 1.00 93.56 239 SER A N 1
ATOM 1904 C CA . SER A 1 239 ? -8.972 3.238 21.924 1.00 93.56 239 SER A CA 1
ATOM 1905 C C . SER A 1 239 ? -7.860 4.220 21.546 1.00 93.56 239 SER A C 1
ATOM 1907 O O . SER A 1 239 ? -6.777 3.827 21.095 1.00 93.56 239 SER A O 1
ATOM 1909 N N . ILE A 1 240 ? -8.122 5.516 21.732 1.00 93.56 240 ILE A N 1
ATOM 1910 C CA . ILE A 1 240 ? -7.115 6.567 21.532 1.00 93.56 240 ILE A CA 1
ATOM 1911 C C . ILE A 1 240 ? -5.998 6.437 22.571 1.00 93.56 240 ILE A C 1
ATOM 1913 O O . ILE A 1 240 ? -4.828 6.595 22.234 1.00 93.56 240 ILE A O 1
ATOM 1917 N N . GLU A 1 241 ? -6.341 6.081 23.808 1.00 93.38 241 GLU A N 1
ATOM 1918 C CA . GLU A 1 241 ? -5.395 5.901 24.911 1.00 93.38 241 GLU A CA 1
ATOM 1919 C C . GLU A 1 241 ? -4.428 4.743 24.630 1.00 93.38 241 GLU A C 1
ATOM 1921 O O . GLU A 1 241 ? -3.232 4.823 24.917 1.00 93.38 241 GLU A O 1
ATOM 1926 N N . GLU A 1 242 ? -4.921 3.665 24.019 1.00 92.31 242 GLU A N 1
ATOM 1927 C CA . GLU A 1 242 ? -4.071 2.555 23.602 1.00 92.31 242 GLU A CA 1
ATOM 1928 C C . GLU A 1 242 ? -3.165 2.920 22.429 1.00 92.31 242 GLU A C 1
ATOM 1930 O O . GLU A 1 242 ? -1.994 2.524 22.407 1.00 92.31 242 GLU A O 1
ATOM 1935 N N . LEU A 1 243 ? -3.670 3.698 21.467 1.00 92.44 243 LEU A N 1
ATOM 1936 C CA . LEU A 1 243 ? -2.836 4.223 20.392 1.00 92.44 243 LEU A CA 1
ATOM 1937 C C . LEU A 1 243 ? -1.725 5.115 20.961 1.00 92.44 243 LEU A C 1
ATOM 1939 O O . LEU A 1 243 ? -0.562 4.930 20.609 1.00 92.44 243 LEU A O 1
ATOM 1943 N N . GLU A 1 244 ? -2.050 6.013 21.891 1.00 93.69 244 GLU A N 1
ATOM 1944 C CA . GLU A 1 244 ? -1.081 6.858 22.595 1.00 93.69 244 GLU A CA 1
ATOM 1945 C C . GLU A 1 244 ? -0.012 6.017 23.303 1.00 93.69 244 GLU A C 1
ATOM 1947 O O . GLU A 1 244 ? 1.186 6.255 23.126 1.00 93.69 244 GLU A O 1
ATOM 1952 N N . ALA A 1 245 ? -0.415 4.979 24.041 1.00 91.94 245 ALA A N 1
ATOM 1953 C CA . ALA A 1 245 ? 0.519 4.070 24.699 1.00 91.94 245 ALA A CA 1
ATOM 1954 C C . ALA A 1 245 ? 1.457 3.368 23.695 1.00 91.94 245 ALA A C 1
ATOM 1956 O O . ALA A 1 245 ? 2.660 3.246 23.953 1.00 91.94 245 ALA A O 1
ATOM 1957 N N . ARG A 1 246 ? 0.942 2.948 22.527 1.00 90.75 246 ARG A N 1
ATOM 1958 C CA . ARG A 1 246 ? 1.745 2.359 21.438 1.00 90.75 246 ARG A CA 1
ATOM 1959 C C . ARG A 1 246 ? 2.738 3.371 20.855 1.00 90.75 246 ARG A C 1
ATOM 1961 O O . ARG A 1 246 ? 3.894 3.009 20.632 1.00 90.75 246 ARG A O 1
ATOM 1968 N N . LEU A 1 247 ? 2.325 4.624 20.646 1.00 91.25 247 LEU A N 1
ATOM 1969 C CA . LEU A 1 247 ? 3.192 5.696 20.139 1.00 91.25 247 LEU A CA 1
ATOM 1970 C C . LEU A 1 247 ? 4.321 6.034 21.127 1.00 91.25 247 LEU A C 1
ATOM 1972 O O . LEU A 1 247 ? 5.484 6.087 20.726 1.00 91.25 247 LEU A O 1
ATOM 1976 N N . LYS A 1 248 ? 4.008 6.152 22.427 1.00 91.88 248 LYS A N 1
ATOM 1977 C CA . LYS A 1 248 ? 5.007 6.371 23.492 1.00 91.88 248 LYS A CA 1
ATOM 1978 C C . LYS A 1 248 ? 6.012 5.227 23.568 1.00 91.88 248 LYS A C 1
ATOM 1980 O O . LYS A 1 248 ? 7.218 5.455 23.625 1.00 91.88 248 LYS A O 1
ATOM 1985 N N . LYS A 1 249 ? 5.534 3.980 23.499 1.00 91.56 249 LYS A N 1
ATOM 1986 C CA . LYS A 1 249 ? 6.397 2.787 23.479 1.00 91.56 249 LYS A CA 1
ATOM 1987 C C . LYS A 1 249 ? 7.310 2.742 22.247 1.00 91.56 249 LYS A C 1
ATOM 1989 O O . LYS A 1 249 ? 8.399 2.181 22.327 1.00 91.56 249 LYS A O 1
ATOM 1994 N N . ALA A 1 250 ? 6.889 3.337 21.130 1.00 87.88 250 ALA A N 1
ATOM 1995 C CA . ALA A 1 250 ? 7.692 3.457 19.915 1.00 87.88 250 ALA A CA 1
ATOM 1996 C C . ALA A 1 250 ? 8.755 4.575 19.976 1.00 87.88 250 ALA A C 1
ATOM 1998 O O . ALA A 1 250 ? 9.503 4.728 19.013 1.00 87.88 250 ALA A O 1
ATOM 1999 N N . GLY A 1 251 ? 8.845 5.329 21.081 1.00 90.31 251 GLY A N 1
ATOM 2000 C CA . GLY A 1 251 ? 9.857 6.371 21.281 1.00 90.31 251 GLY A CA 1
ATOM 2001 C C . GLY A 1 251 ? 9.592 7.668 20.514 1.00 90.31 251 GLY A C 1
ATOM 2002 O O . GLY A 1 251 ? 10.530 8.415 20.253 1.00 90.31 251 GLY A O 1
ATOM 2003 N N . ILE A 1 252 ? 8.338 7.918 20.129 1.00 90.44 252 ILE A N 1
ATOM 2004 C CA . ILE A 1 252 ? 7.919 9.137 19.426 1.00 90.44 252 ILE A CA 1
ATOM 2005 C C . ILE A 1 252 ? 7.852 10.301 20.428 1.00 90.44 252 ILE A C 1
ATOM 2007 O O . ILE A 1 252 ? 7.456 10.102 21.579 1.00 90.44 252 ILE A O 1
ATOM 2011 N N . ALA A 1 253 ? 8.264 11.502 20.009 1.00 90.50 253 ALA A N 1
ATOM 2012 C CA . ALA A 1 253 ? 8.258 12.692 20.861 1.00 90.50 253 ALA A CA 1
ATOM 2013 C C . ALA A 1 253 ? 6.826 13.113 21.237 1.00 90.50 253 ALA A C 1
ATOM 2015 O O . ALA A 1 253 ? 5.903 12.975 20.436 1.00 90.50 253 ALA A O 1
ATOM 2016 N N . GLU A 1 254 ? 6.632 13.653 22.442 1.00 88.81 254 GLU A N 1
ATOM 2017 C CA . GLU A 1 254 ? 5.298 14.009 22.953 1.00 88.81 254 GLU A CA 1
ATOM 2018 C C . GLU A 1 254 ? 4.600 15.047 22.057 1.00 88.81 254 GLU A C 1
ATOM 2020 O O . GLU A 1 254 ? 3.400 14.949 21.808 1.00 88.81 254 GLU A O 1
ATOM 2025 N N . GLU A 1 255 ? 5.356 15.993 21.497 1.00 88.56 255 GLU A N 1
ATOM 2026 C CA . GLU A 1 255 ? 4.841 17.002 20.572 1.00 88.56 255 GLU A CA 1
ATOM 2027 C C . GLU A 1 255 ? 4.303 16.381 19.269 1.00 88.56 255 GLU A C 1
ATOM 2029 O O . GLU A 1 255 ? 3.286 16.834 18.740 1.00 88.56 255 GLU A O 1
ATOM 2034 N N . GLU A 1 256 ? 4.945 15.320 18.771 1.00 90.50 256 GLU A N 1
ATOM 2035 C CA . GLU A 1 256 ? 4.507 14.583 17.578 1.00 90.50 256 GLU A CA 1
ATOM 2036 C C . GLU A 1 256 ? 3.293 13.697 17.884 1.00 90.50 256 GLU A C 1
ATOM 2038 O O . GLU A 1 256 ? 2.372 13.602 17.069 1.00 90.50 256 GLU A O 1
ATOM 2043 N N . ILE A 1 257 ? 3.253 13.093 19.078 1.00 91.75 257 ILE A N 1
ATOM 2044 C CA . ILE A 1 257 ? 2.147 12.239 19.528 1.00 91.75 257 ILE A CA 1
ATOM 2045 C C . ILE A 1 257 ? 0.827 13.002 19.484 1.00 91.75 257 ILE A C 1
ATOM 2047 O O . ILE A 1 257 ? -0.138 12.494 18.922 1.00 91.75 257 ILE A O 1
ATOM 2051 N N . GLN A 1 258 ? 0.778 14.227 20.011 1.00 91.38 258 GLN A N 1
ATOM 2052 C CA . GLN A 1 258 ? -0.461 15.012 20.034 1.00 91.38 258 GLN A CA 1
ATOM 2053 C C . GLN A 1 258 ? -1.007 15.274 18.620 1.00 91.38 258 GLN A C 1
ATOM 2055 O O . GLN A 1 258 ? -2.212 15.158 18.387 1.00 91.38 258 GLN A O 1
ATOM 2060 N N . GLY A 1 259 ? -0.125 15.551 17.652 1.00 90.44 259 GLY A N 1
ATOM 2061 C CA . GLY A 1 259 ? -0.505 15.679 16.243 1.00 90.44 259 GLY A CA 1
ATOM 2062 C C . GLY A 1 259 ? -1.056 14.371 15.668 1.00 90.44 259 GLY A C 1
ATOM 2063 O O . GLY A 1 259 ? -2.123 14.365 15.058 1.00 90.44 259 GLY A O 1
ATOM 2064 N N . MET A 1 260 ? -0.376 13.249 15.924 1.00 91.75 260 MET A N 1
ATOM 2065 C CA . MET A 1 260 ? -0.803 11.926 15.457 1.00 91.75 260 MET A CA 1
ATOM 2066 C C . MET A 1 260 ? -2.136 11.475 16.066 1.00 91.75 260 MET A C 1
ATOM 2068 O O . MET A 1 260 ? -2.952 10.884 15.360 1.00 91.75 260 MET A O 1
ATOM 2072 N N . LEU A 1 261 ? -2.374 11.749 17.353 1.00 93.44 261 LEU A N 1
ATOM 2073 C CA . LEU A 1 261 ? -3.634 11.421 18.026 1.00 93.44 261 LEU A CA 1
ATOM 2074 C C . LEU A 1 261 ? -4.792 12.247 17.476 1.00 93.44 261 LEU A C 1
ATOM 2076 O O . LEU A 1 261 ? -5.871 11.700 17.263 1.00 93.44 261 LEU A O 1
ATOM 2080 N N . LYS A 1 262 ? -4.559 13.531 17.183 1.00 92.69 262 LYS A N 1
ATOM 2081 C CA . LYS A 1 262 ? -5.561 14.378 16.536 1.00 92.69 262 LYS A CA 1
ATOM 2082 C C . LYS A 1 262 ? -5.949 13.823 15.163 1.00 92.69 262 LYS A C 1
ATOM 2084 O O . LYS A 1 262 ? -7.131 13.621 14.907 1.00 92.69 262 LYS A O 1
ATOM 2089 N N . THR A 1 263 ? -4.972 13.504 14.310 1.00 90.62 263 THR A N 1
ATOM 2090 C CA . THR A 1 263 ? -5.245 12.873 13.006 1.00 90.62 263 THR A CA 1
ATOM 2091 C C . THR A 1 263 ? -5.990 11.546 13.172 1.00 90.62 263 THR A C 1
ATOM 2093 O O . THR A 1 263 ? -6.941 11.280 12.445 1.00 90.62 263 THR A O 1
ATOM 2096 N N . ALA A 1 264 ? -5.607 10.725 14.154 1.00 92.38 264 ALA A N 1
ATOM 2097 C CA . ALA A 1 264 ? -6.268 9.451 14.413 1.00 92.38 264 ALA A CA 1
ATOM 2098 C C . ALA A 1 264 ? -7.735 9.612 14.843 1.00 92.38 264 ALA A C 1
ATOM 2100 O O . ALA A 1 264 ? -8.573 8.816 14.427 1.00 92.38 264 ALA A O 1
ATOM 2101 N N . GLN A 1 265 ? -8.051 10.624 15.658 1.00 92.19 265 GLN A N 1
ATOM 2102 C CA . GLN A 1 265 ? -9.429 10.936 16.047 1.00 92.19 265 GLN A CA 1
ATOM 2103 C C . GLN A 1 265 ? -10.272 11.310 14.831 1.00 92.19 265 GLN A C 1
ATOM 2105 O O . GLN A 1 265 ? -11.332 10.721 14.636 1.00 92.19 265 GLN A O 1
ATOM 2110 N N . GLU A 1 266 ? -9.766 12.209 13.984 1.00 90.56 266 GLU A N 1
ATOM 2111 C CA . GLU A 1 266 ? -10.442 12.591 12.742 1.00 90.56 266 GLU A CA 1
ATOM 2112 C C . GLU A 1 266 ? -10.672 11.358 11.847 1.00 90.56 266 GLU A C 1
ATOM 2114 O O . GLU A 1 266 ? -11.786 11.125 11.386 1.00 90.56 266 GLU A O 1
ATOM 2119 N N . ASP A 1 267 ? -9.654 10.513 11.653 1.00 90.50 267 ASP A N 1
ATOM 2120 C CA . ASP A 1 267 ? -9.771 9.279 10.864 1.00 90.50 267 ASP A CA 1
ATOM 2121 C C . ASP A 1 267 ? -10.849 8.325 11.406 1.00 90.50 267 ASP A C 1
ATOM 2123 O O . ASP A 1 267 ? -11.609 7.747 10.631 1.00 90.50 267 ASP A O 1
ATOM 2127 N N . ILE A 1 268 ? -10.940 8.163 12.730 1.00 90.06 268 ILE A N 1
ATOM 2128 C CA . ILE A 1 268 ? -11.933 7.291 13.378 1.00 90.06 268 ILE A CA 1
ATOM 2129 C C . ILE A 1 268 ? -13.345 7.875 13.268 1.00 90.06 268 ILE A C 1
ATOM 2131 O O . ILE A 1 268 ? -14.304 7.128 13.078 1.00 90.06 268 ILE A O 1
ATOM 2135 N N . GLU A 1 269 ? -13.500 9.192 13.401 1.00 88.94 269 GLU A N 1
ATOM 2136 C CA . GLU A 1 269 ? -14.790 9.863 13.210 1.00 88.94 269 GLU A CA 1
ATOM 2137 C C . GLU A 1 269 ? -15.284 9.714 11.770 1.00 88.94 269 GLU A C 1
ATOM 2139 O O . GLU A 1 269 ? -16.441 9.350 11.557 1.00 88.94 269 GLU A O 1
ATOM 2144 N N . HIS A 1 270 ? -14.393 9.883 10.791 1.00 85.62 270 HIS A N 1
ATOM 2145 C CA . HIS A 1 270 ? -14.694 9.615 9.386 1.00 85.62 270 HIS A CA 1
ATOM 2146 C C . HIS A 1 270 ? -15.032 8.141 9.131 1.00 85.62 270 HIS A C 1
ATOM 2148 O O . HIS A 1 270 ? -15.950 7.848 8.371 1.00 85.62 270 HIS A O 1
ATOM 2154 N N . ALA A 1 271 ? -14.358 7.194 9.789 1.00 86.31 271 ALA A N 1
ATOM 2155 C CA . ALA A 1 271 ? -14.694 5.775 9.663 1.00 86.31 271 ALA A CA 1
ATOM 2156 C C . ALA A 1 271 ? -16.118 5.444 10.125 1.00 86.31 271 ALA A C 1
ATOM 2158 O O . ALA A 1 271 ? -16.768 4.582 9.536 1.00 86.31 271 ALA A O 1
ATOM 2159 N N . LYS A 1 272 ? -16.637 6.165 11.125 1.00 83.50 272 LYS A N 1
ATOM 2160 C CA . LYS A 1 272 ? -18.004 5.976 11.631 1.00 83.50 272 LYS A CA 1
ATOM 2161 C C . LYS A 1 272 ? -19.091 6.481 10.686 1.00 83.50 272 LYS A C 1
ATOM 2163 O O . LYS A 1 272 ? -20.221 6.020 10.814 1.00 83.50 272 LYS A O 1
ATOM 2168 N N . SER A 1 273 ? -18.794 7.406 9.766 1.00 80.75 273 SER A N 1
ATOM 2169 C CA . SER A 1 273 ? -19.794 7.852 8.784 1.00 80.75 273 SER A CA 1
ATOM 2170 C C . SER A 1 273 ? -20.091 6.784 7.726 1.00 80.75 273 SER A C 1
ATOM 2172 O O . SER A 1 273 ? -21.129 6.851 7.077 1.00 80.75 273 SER A O 1
ATOM 2174 N N . GLY A 1 274 ? -19.205 5.792 7.566 1.00 73.19 274 GLY A N 1
ATOM 2175 C CA . GLY A 1 274 ? -19.416 4.621 6.710 1.00 73.19 274 GLY A CA 1
ATOM 2176 C C . GLY A 1 274 ? -19.340 4.893 5.206 1.00 73.19 274 GLY A C 1
ATOM 2177 O O . GLY A 1 274 ? -19.547 3.983 4.414 1.00 73.19 274 GLY A O 1
ATOM 2178 N N . GLU A 1 275 ? -19.031 6.116 4.772 1.00 77.38 275 GLU A N 1
ATOM 2179 C CA . GLU A 1 275 ? -19.134 6.459 3.349 1.00 77.38 275 GLU A CA 1
ATOM 2180 C C . GLU A 1 275 ? -18.038 5.815 2.491 1.00 77.38 275 GLU A C 1
ATOM 2182 O O . GLU A 1 275 ? -18.265 5.551 1.313 1.00 77.38 275 GLU A O 1
ATOM 2187 N N . ILE A 1 276 ? -16.837 5.595 3.033 1.00 85.69 276 ILE A N 1
ATOM 2188 C CA . ILE A 1 276 ? -15.640 5.218 2.253 1.00 85.69 276 ILE A CA 1
ATOM 2189 C C . ILE A 1 276 ? -15.244 3.749 2.444 1.00 85.69 276 ILE A C 1
ATOM 2191 O O . ILE A 1 276 ? -14.632 3.176 1.549 1.00 85.69 276 ILE A O 1
ATOM 2195 N N . TYR A 1 277 ? -15.556 3.152 3.591 1.00 91.69 277 TYR A N 1
ATOM 2196 C CA . TYR A 1 277 ? -14.972 1.882 4.024 1.00 91.69 277 TYR A CA 1
ATOM 2197 C C . TYR A 1 277 ? -15.981 0.742 3.892 1.00 91.69 277 TYR A C 1
ATOM 2199 O O . TYR A 1 277 ? -17.104 0.868 4.367 1.00 91.69 277 TYR A O 1
ATOM 2207 N N . ASP A 1 278 ? -15.564 -0.385 3.314 1.00 92.75 278 ASP A N 1
ATOM 2208 C CA . ASP A 1 278 ? -16.390 -1.595 3.239 1.00 92.75 278 ASP A CA 1
ATOM 2209 C C . ASP A 1 278 ? -16.462 -2.320 4.593 1.00 92.75 278 ASP A C 1
ATOM 2211 O O . ASP A 1 278 ? -17.422 -3.028 4.881 1.00 92.75 278 ASP A O 1
ATOM 2215 N N . THR A 1 279 ? -15.436 -2.165 5.439 1.00 93.62 279 THR A N 1
ATOM 2216 C CA . THR A 1 279 ? -15.436 -2.704 6.804 1.00 93.62 279 THR A CA 1
ATOM 2217 C C . THR A 1 279 ? -14.475 -1.955 7.727 1.00 93.62 279 THR A C 1
ATOM 2219 O O . THR A 1 279 ? -13.502 -1.329 7.287 1.00 93.62 279 THR A O 1
ATOM 2222 N N . VAL A 1 280 ? -14.737 -2.055 9.031 1.00 94.56 280 VAL A N 1
ATOM 2223 C CA . VAL A 1 280 ? -13.916 -1.504 10.112 1.00 94.56 280 VAL A CA 1
ATOM 2224 C C . VAL A 1 280 ? -13.476 -2.645 11.026 1.00 94.56 280 VAL A C 1
ATOM 2226 O O . VAL A 1 280 ? -14.305 -3.334 11.613 1.00 94.56 280 VAL A O 1
ATOM 2229 N N . ILE A 1 281 ? -12.164 -2.828 11.179 1.00 95.25 281 ILE A N 1
ATOM 2230 C CA . ILE A 1 281 ? -11.562 -3.874 12.013 1.00 95.25 281 ILE A CA 1
ATOM 2231 C C . ILE A 1 281 ? -10.811 -3.225 13.171 1.00 95.25 281 ILE A C 1
ATOM 2233 O O . ILE A 1 281 ? -9.856 -2.474 12.967 1.00 95.25 281 ILE A O 1
ATOM 2237 N N . THR A 1 282 ? -11.200 -3.554 14.399 1.00 95.81 282 THR A N 1
ATOM 2238 C CA . THR A 1 282 ? -10.500 -3.102 15.605 1.00 95.81 282 THR A CA 1
ATOM 2239 C C . THR A 1 282 ? -9.277 -3.978 15.878 1.00 95.81 282 THR A C 1
ATOM 2241 O O . THR A 1 282 ? -9.403 -5.182 16.081 1.00 95.81 282 THR A O 1
ATOM 2244 N N . ASN A 1 283 ? -8.087 -3.376 15.931 1.00 94.06 283 ASN A N 1
ATOM 2245 C CA . ASN A 1 283 ? -6.828 -4.072 16.204 1.00 94.06 283 ASN A CA 1
ATOM 2246 C C . ASN A 1 283 ? -6.397 -3.971 17.677 1.00 94.06 283 ASN A C 1
ATOM 2248 O O . ASN A 1 283 ? -5.405 -3.304 18.011 1.00 94.06 283 ASN A O 1
ATOM 2252 N N . ASP A 1 284 ? -7.168 -4.628 18.542 1.00 91.38 284 ASP A N 1
ATOM 2253 C CA . ASP A 1 284 ? -6.835 -4.861 19.954 1.00 91.38 284 ASP A CA 1
ATOM 2254 C C . ASP A 1 284 ? -5.811 -6.002 20.081 1.00 91.38 284 ASP A C 1
ATOM 2256 O O . ASP A 1 284 ? -4.635 -5.776 20.379 1.00 91.38 284 ASP A O 1
ATOM 2260 N N . ASN A 1 285 ? -6.240 -7.213 19.713 1.00 92.44 285 ASN A N 1
ATOM 2261 C CA . ASN A 1 285 ? -5.395 -8.389 19.565 1.00 92.44 285 ASN A CA 1
ATOM 2262 C C . ASN A 1 285 ? -5.063 -8.633 18.083 1.00 92.44 285 ASN A C 1
ATOM 2264 O O . ASN A 1 285 ? -5.951 -8.669 17.230 1.00 92.44 285 ASN A O 1
ATOM 2268 N N . LEU A 1 286 ? -3.777 -8.833 17.789 1.00 91.94 286 LEU A N 1
ATOM 2269 C CA . LEU A 1 286 ? -3.279 -8.965 16.421 1.00 91.94 286 LEU A CA 1
ATOM 2270 C C . LEU A 1 286 ? -3.822 -10.215 15.713 1.00 91.94 286 LEU A C 1
ATOM 2272 O O . LEU A 1 286 ? -4.191 -10.146 14.541 1.00 91.94 286 LEU A O 1
ATOM 2276 N N . GLU A 1 287 ? -3.879 -11.354 16.401 1.00 94.00 287 GLU A N 1
ATOM 2277 C CA . GLU A 1 287 ? -4.381 -12.608 15.841 1.00 94.00 287 GLU A CA 1
ATOM 2278 C C . GLU A 1 287 ? -5.881 -12.548 15.537 1.00 94.00 287 GLU A C 1
ATOM 2280 O O . GLU A 1 287 ? -6.316 -13.062 14.506 1.00 94.00 287 GLU A O 1
ATOM 2285 N N . ASP A 1 288 ? -6.671 -11.913 16.398 1.00 94.75 288 ASP A N 1
ATOM 2286 C CA . ASP A 1 288 ? -8.116 -11.787 16.202 1.00 94.75 288 ASP A CA 1
ATOM 2287 C C . ASP A 1 288 ? -8.456 -10.758 15.116 1.00 94.75 288 ASP A C 1
ATOM 2289 O O . ASP A 1 288 ? -9.318 -11.013 14.267 1.00 94.75 288 ASP A O 1
ATOM 2293 N N . ALA A 1 289 ? -7.713 -9.648 15.054 1.00 95.62 289 ALA A N 1
ATOM 2294 C CA . ALA A 1 289 ? -7.803 -8.691 13.953 1.00 95.62 289 ALA A CA 1
ATOM 2295 C C . ALA A 1 289 ? -7.441 -9.349 12.613 1.00 95.62 289 ALA A C 1
ATOM 2297 O O . ALA A 1 289 ? -8.122 -9.133 11.611 1.00 95.62 289 ALA A O 1
ATOM 2298 N N . TYR A 1 290 ? -6.414 -10.205 12.601 1.00 96.31 290 TYR A N 1
ATOM 2299 C CA . TYR A 1 290 ? -6.038 -10.979 11.422 1.00 96.31 290 TYR A CA 1
ATOM 2300 C C . TYR A 1 290 ? -7.139 -11.953 10.982 1.00 96.31 290 TYR A C 1
ATOM 2302 O O . TYR A 1 290 ? -7.474 -11.985 9.803 1.00 96.31 290 TYR A O 1
ATOM 2310 N N . LYS A 1 291 ? -7.743 -12.712 11.905 1.00 95.31 291 LYS A N 1
ATOM 2311 C CA . LYS A 1 291 ? -8.863 -13.613 11.570 1.00 95.31 291 LYS A CA 1
ATOM 2312 C C . LYS A 1 291 ? -10.057 -12.852 11.008 1.00 95.31 291 LYS A C 1
ATOM 2314 O O . LYS A 1 291 ? -10.701 -13.321 10.079 1.00 95.31 291 LYS A O 1
ATOM 2319 N N . THR A 1 292 ? -10.347 -11.679 11.567 1.00 95.94 292 THR A N 1
ATOM 2320 C CA . THR A 1 292 ? -11.427 -10.813 11.077 1.00 95.94 292 THR A CA 1
ATOM 2321 C C . THR A 1 292 ? -11.133 -10.330 9.659 1.00 95.94 292 THR A C 1
ATOM 2323 O O . THR A 1 292 ? -12.003 -10.388 8.794 1.00 95.94 292 THR A O 1
ATOM 2326 N N . LEU A 1 293 ? -9.887 -9.915 9.406 1.00 96.00 293 LEU A N 1
ATOM 2327 C CA . LEU A 1 293 ? -9.419 -9.499 8.087 1.00 96.00 293 LEU A CA 1
ATOM 2328 C C . LEU A 1 293 ? -9.532 -10.633 7.063 1.00 96.00 293 LEU A C 1
ATOM 2330 O O . LEU A 1 293 ? -10.088 -10.436 5.988 1.00 96.00 293 LEU A O 1
ATOM 2334 N N . GLU A 1 294 ? -9.029 -11.816 7.404 1.00 94.25 294 GLU A N 1
ATOM 2335 C CA . GLU A 1 294 ? -9.081 -13.002 6.550 1.00 94.25 294 GLU A CA 1
ATOM 2336 C C . GLU A 1 294 ? -10.529 -13.414 6.260 1.00 94.25 294 GLU A C 1
ATOM 2338 O O . GLU A 1 294 ? -10.895 -13.600 5.102 1.00 94.25 294 GLU A O 1
ATOM 2343 N N . SER A 1 295 ? -11.374 -13.457 7.294 1.00 93.75 295 SER A N 1
ATOM 2344 C CA . SER A 1 295 ? -12.803 -13.747 7.160 1.00 93.75 295 SER A CA 1
ATOM 2345 C C . SER A 1 295 ? -13.477 -12.791 6.179 1.00 93.75 295 SER A C 1
ATOM 2347 O O . SER A 1 295 ? -14.134 -13.242 5.250 1.00 93.75 295 SER A O 1
ATOM 2349 N N . PHE A 1 296 ? -13.254 -11.479 6.315 1.00 94.25 296 PHE A N 1
ATOM 2350 C CA . PHE A 1 296 ? -13.810 -10.486 5.395 1.00 94.25 296 PHE A CA 1
ATOM 2351 C C . PHE A 1 296 ? -13.319 -10.674 3.951 1.00 94.25 296 PHE A C 1
ATOM 2353 O O . PHE A 1 296 ? -14.105 -10.572 3.015 1.00 94.25 296 PHE A O 1
ATOM 2360 N N . ILE A 1 297 ? -12.029 -10.966 3.754 1.00 94.31 297 ILE A N 1
ATOM 2361 C CA . ILE A 1 297 ? -11.442 -11.135 2.416 1.00 94.31 297 ILE A CA 1
ATOM 2362 C C . ILE A 1 297 ? -11.999 -12.369 1.693 1.00 94.31 297 ILE A C 1
ATOM 2364 O O . ILE A 1 297 ? -12.178 -12.323 0.474 1.00 94.31 297 ILE A O 1
ATOM 2368 N N . TYR A 1 298 ? -12.243 -13.457 2.428 1.00 92.81 298 TYR A N 1
ATOM 2369 C CA . TYR A 1 298 ? -12.702 -14.740 1.886 1.00 92.81 298 TYR A CA 1
ATOM 2370 C C . TYR A 1 298 ? -14.210 -14.972 1.992 1.00 92.81 298 TYR A C 1
ATOM 2372 O O . TYR A 1 298 ? -14.686 -16.025 1.555 1.00 92.81 298 TYR A O 1
ATOM 2380 N N . LYS A 1 299 ? -14.948 -14.014 2.557 1.00 88.88 299 LYS A N 1
ATOM 2381 C CA . LYS A 1 299 ? -16.402 -14.064 2.660 1.00 88.88 299 LYS A CA 1
ATOM 2382 C C . LYS A 1 299 ? -17.013 -14.173 1.265 1.00 88.88 299 LYS A C 1
ATOM 2384 O O . LYS A 1 299 ? -16.631 -13.431 0.360 1.00 88.88 299 LYS A O 1
ATOM 2389 N N . SER A 1 300 ? -17.941 -15.110 1.095 1.00 76.56 300 SER A N 1
ATOM 2390 C CA . SER A 1 300 ? -18.647 -15.271 -0.180 1.00 76.56 300 SER A CA 1
ATOM 2391 C C . SER A 1 300 ? -19.689 -14.171 -0.384 1.00 76.56 300 SER A C 1
ATOM 2393 O O . SER A 1 300 ? -20.227 -13.625 0.584 1.00 76.56 300 SER A O 1
ATOM 2395 N N . GLU A 1 301 ? -20.021 -13.872 -1.641 1.00 69.19 301 GLU A N 1
ATOM 2396 C CA . GLU A 1 301 ? -21.078 -12.896 -1.962 1.00 69.19 301 GLU A CA 1
ATOM 2397 C C . GLU A 1 301 ? -22.425 -13.312 -1.343 1.00 69.19 301 GLU A C 1
ATOM 2399 O O . GLU A 1 301 ? -23.125 -12.483 -0.768 1.00 69.19 301 GLU A O 1
ATOM 2404 N N . ALA A 1 302 ? -22.730 -14.614 -1.324 1.00 66.19 302 ALA A N 1
ATOM 2405 C CA . ALA A 1 302 ? -23.944 -15.157 -0.708 1.00 66.19 302 ALA A CA 1
ATOM 2406 C C . ALA A 1 302 ? -24.000 -14.951 0.820 1.00 66.19 302 ALA A C 1
ATOM 2408 O O . ALA A 1 302 ? -25.064 -14.692 1.381 1.00 66.19 302 ALA A O 1
ATOM 2409 N N . GLU A 1 303 ? -22.863 -15.054 1.515 1.00 69.19 303 GLU A N 1
ATOM 2410 C CA . GLU A 1 303 ? -22.776 -14.768 2.955 1.00 69.19 303 GLU A CA 1
ATOM 2411 C C . GLU A 1 303 ? -22.847 -13.262 3.242 1.00 69.19 303 GLU A C 1
ATOM 2413 O O . GLU A 1 303 ? -23.327 -12.852 4.300 1.00 69.19 303 GLU A O 1
ATOM 2418 N N . ALA A 1 304 ? -22.358 -12.421 2.326 1.00 66.81 304 ALA A N 1
ATOM 2419 C CA . ALA A 1 304 ? -22.468 -10.969 2.439 1.00 66.81 304 ALA A CA 1
ATOM 2420 C C . ALA A 1 304 ? -23.918 -10.494 2.253 1.00 66.81 304 ALA A C 1
ATOM 2422 O O . ALA A 1 304 ? -24.397 -9.692 3.054 1.00 66.81 304 ALA A O 1
ATOM 2423 N N . GLU A 1 305 ? -24.632 -11.042 1.267 1.00 67.50 305 GLU A N 1
ATOM 2424 C CA . GLU A 1 305 ? -26.052 -10.764 1.022 1.00 67.50 305 GLU A CA 1
ATOM 2425 C C . GLU A 1 305 ? -26.938 -11.217 2.192 1.00 67.50 305 GLU A C 1
ATOM 2427 O O . GLU A 1 305 ? -27.790 -10.457 2.649 1.00 67.50 305 GLU A O 1
ATOM 2432 N N . ALA A 1 306 ? -26.690 -12.407 2.752 1.00 68.50 306 ALA A N 1
ATOM 2433 C CA . ALA A 1 306 ? -27.458 -12.920 3.887 1.00 68.50 306 ALA A CA 1
ATOM 2434 C C . ALA A 1 306 ? -27.316 -12.063 5.163 1.00 68.50 306 ALA A C 1
ATOM 2436 O O . ALA A 1 306 ? -28.282 -11.905 5.912 1.00 68.50 306 ALA A O 1
ATOM 2437 N N . GLU A 1 307 ? -26.134 -11.492 5.425 1.00 67.38 307 GLU A N 1
ATOM 2438 C CA . GLU A 1 307 ? -25.938 -10.568 6.552 1.00 67.38 307 GLU A CA 1
ATOM 2439 C C . GLU A 1 307 ? -26.559 -9.193 6.293 1.00 67.38 307 GLU A C 1
ATOM 2441 O O . GLU A 1 307 ? -27.183 -8.641 7.197 1.00 67.38 307 GLU A O 1
ATOM 2446 N N . ALA A 1 308 ? -26.471 -8.668 5.067 1.00 63.88 308 ALA A N 1
ATOM 2447 C CA . ALA A 1 308 ? -27.136 -7.416 4.707 1.00 63.88 308 ALA A CA 1
ATOM 2448 C C . ALA A 1 308 ? -28.668 -7.522 4.853 1.00 63.88 308 ALA A C 1
ATOM 2450 O O . ALA A 1 308 ? -29.316 -6.594 5.345 1.00 63.88 308 ALA A O 1
ATOM 2451 N N . GLU A 1 309 ? -29.253 -8.671 4.498 1.00 64.75 309 GLU A N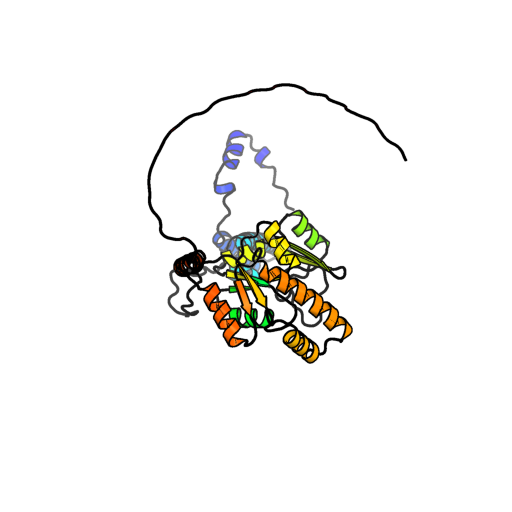 1
ATOM 2452 C CA . GLU A 1 309 ? -30.669 -8.960 4.746 1.00 64.75 309 GLU A CA 1
ATOM 2453 C C . GLU A 1 309 ? -30.980 -9.089 6.248 1.00 64.75 309 GLU A C 1
ATOM 2455 O O . GLU A 1 309 ? -31.990 -8.560 6.716 1.00 64.75 309 GLU A O 1
ATOM 2460 N N . ALA A 1 310 ? -30.109 -9.730 7.034 1.00 61.97 310 ALA A N 1
ATOM 2461 C CA . ALA A 1 310 ? -30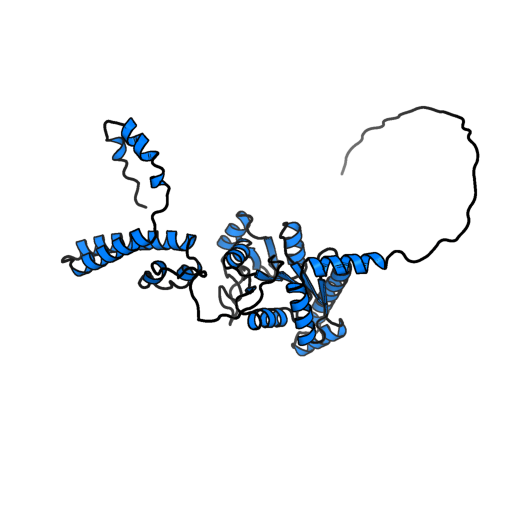.290 -9.873 8.480 1.00 61.97 310 ALA A CA 1
ATOM 2462 C C . ALA A 1 310 ? -30.182 -8.535 9.242 1.00 61.97 310 ALA A C 1
ATOM 2464 O O . ALA A 1 310 ? -30.940 -8.303 10.189 1.00 61.97 310 ALA A O 1
ATOM 2465 N N . GLU A 1 311 ? -29.285 -7.636 8.828 1.00 58.12 311 GLU A N 1
ATOM 2466 C CA . GLU A 1 311 ? -29.155 -6.288 9.395 1.00 58.12 311 GLU A CA 1
ATOM 2467 C C . GLU A 1 311 ? -30.300 -5.361 8.954 1.00 58.12 311 GLU A C 1
ATOM 2469 O O . GLU A 1 311 ? -30.778 -4.550 9.751 1.00 58.12 311 GLU A O 1
ATOM 2474 N N . GLY A 1 312 ? -30.826 -5.537 7.736 1.00 44.91 312 GLY A N 1
ATOM 2475 C CA . GLY A 1 312 ? -31.994 -4.807 7.230 1.00 44.91 312 GLY A CA 1
ATOM 2476 C C . GLY A 1 312 ? -33.318 -5.151 7.928 1.00 44.91 312 GLY A C 1
ATOM 2477 O O . GLY A 1 312 ? -34.221 -4.315 7.981 1.00 44.91 312 GLY A O 1
ATOM 2478 N N . ILE A 1 313 ? -33.445 -6.345 8.519 1.00 47.97 313 ILE A N 1
ATOM 2479 C CA . ILE A 1 313 ? -34.677 -6.794 9.199 1.00 47.97 313 ILE A CA 1
ATOM 2480 C C . ILE A 1 313 ? -34.815 -6.217 10.625 1.00 47.97 313 ILE A C 1
ATOM 2482 O O . ILE A 1 313 ? -35.929 -6.096 11.134 1.00 47.97 313 ILE A O 1
ATOM 2486 N N . ASN A 1 314 ? -33.729 -5.767 11.264 1.00 37.94 314 ASN A N 1
ATOM 2487 C CA . ASN A 1 314 ? -33.773 -5.207 12.627 1.00 37.94 314 ASN A CA 1
ATOM 2488 C C . ASN A 1 314 ? -34.088 -3.695 12.689 1.00 37.94 314 ASN A C 1
ATOM 2490 O O . ASN A 1 314 ? -34.113 -3.117 13.776 1.00 37.94 314 ASN A O 1
ATOM 2494 N N . GLY A 1 315 ? -34.364 -3.048 11.550 1.00 38.97 315 GLY A N 1
ATOM 2495 C CA . GLY A 1 315 ? -34.615 -1.604 11.445 1.00 38.97 315 GLY A CA 1
ATOM 2496 C C . GLY A 1 315 ? -36.084 -1.164 11.412 1.00 38.97 315 GLY A C 1
ATOM 2497 O O . GLY A 1 315 ? -36.358 -0.001 11.123 1.00 38.97 315 GLY A O 1
ATOM 2498 N N . THR A 1 316 ? -37.062 -2.045 11.653 1.00 36.94 316 THR A N 1
ATOM 2499 C CA . THR A 1 316 ? -38.487 -1.644 11.648 1.00 36.94 316 THR A CA 1
ATOM 2500 C C . THR A 1 316 ? -39.296 -2.409 12.693 1.00 36.94 316 THR A C 1
ATOM 2502 O O . THR A 1 316 ? -40.190 -3.193 12.388 1.00 36.94 316 THR A O 1
ATOM 2505 N N . GLY A 1 317 ? -38.962 -2.182 13.962 1.00 33.62 317 GLY A N 1
ATOM 2506 C CA . GLY A 1 317 ? -39.731 -2.658 15.104 1.00 33.62 317 GLY A CA 1
ATOM 2507 C C . GLY A 1 317 ? -40.287 -1.496 15.918 1.00 33.62 317 GLY A C 1
ATOM 2508 O O . GLY A 1 317 ? -39.546 -0.868 16.663 1.00 33.62 317 GLY A O 1
ATOM 2509 N N . ASP A 1 318 ? -41.603 -1.316 15.805 1.00 32.41 318 ASP A N 1
ATOM 2510 C CA . ASP A 1 318 ? -42.516 -0.739 16.802 1.00 32.41 318 ASP A CA 1
ATOM 2511 C C . ASP A 1 318 ? -42.977 0.721 16.609 1.00 32.41 318 ASP A C 1
ATOM 2513 O O . ASP A 1 318 ? -42.313 1.682 16.988 1.00 32.41 318 ASP A O 1
ATOM 2517 N N . ALA A 1 319 ? -44.172 0.870 16.025 1.00 36.09 319 ALA A N 1
ATOM 2518 C CA . ALA A 1 319 ? -45.329 1.486 16.687 1.00 36.09 319 ALA A CA 1
ATOM 2519 C C . ALA A 1 319 ? -46.493 1.610 15.689 1.00 36.09 319 ALA A C 1
ATOM 2521 O O . ALA A 1 319 ? -46.452 2.431 14.777 1.00 36.09 319 ALA A O 1
ATOM 2522 N N . THR A 1 320 ? -47.530 0.789 15.871 1.00 33.53 320 THR A N 1
ATOM 2523 C CA . THR A 1 320 ? -48.977 1.068 15.693 1.00 33.53 320 THR A CA 1
ATOM 2524 C C . THR A 1 320 ? -49.679 -0.297 15.664 1.00 33.53 320 THR A C 1
ATOM 2526 O O . THR A 1 320 ? -49.354 -1.158 14.860 1.00 33.53 320 THR A O 1
ATOM 2529 N N . GLY A 1 321 ? -50.558 -0.639 16.600 1.00 32.75 321 GLY A N 1
ATOM 2530 C CA . GLY A 1 321 ? -51.633 0.200 17.118 1.00 32.75 321 GLY A CA 1
ATOM 2531 C C . GLY A 1 321 ? -52.897 -0.143 16.338 1.00 32.75 321 GLY A C 1
ATOM 2532 O O . GLY A 1 321 ? -53.214 0.512 15.356 1.00 32.75 321 GLY A O 1
ATOM 2533 N N . ASP A 1 322 ? -53.533 -1.227 16.772 1.00 36.94 322 ASP A N 1
ATOM 2534 C CA . ASP A 1 322 ? -54.795 -1.814 16.317 1.00 36.94 322 ASP A CA 1
ATOM 2535 C C . ASP A 1 322 ? -55.946 -0.786 16.205 1.00 36.94 322 ASP A C 1
ATOM 2537 O O . ASP A 1 322 ? -56.034 0.125 17.033 1.00 36.94 322 ASP A O 1
ATOM 2541 N N . GLY A 1 323 ? -56.857 -0.947 15.232 1.00 31.39 323 GLY A N 1
ATOM 2542 C CA . GLY A 1 323 ? -58.103 -0.160 15.188 1.00 31.39 323 GLY A CA 1
ATOM 2543 C C . GLY A 1 323 ? -58.719 0.122 13.812 1.00 31.39 323 GLY A C 1
ATOM 2544 O O . GLY A 1 323 ? -58.567 1.203 13.257 1.00 31.39 323 GLY A O 1
ATOM 2545 N N . ASN A 1 324 ? -59.476 -0.851 13.315 1.00 32.72 324 ASN A N 1
ATOM 2546 C CA . ASN A 1 324 ? -60.414 -0.824 12.185 1.00 32.72 324 ASN A CA 1
ATOM 2547 C C . ASN A 1 324 ? -61.519 0.269 12.289 1.00 32.72 324 ASN A C 1
ATOM 2549 O O . ASN A 1 324 ? -62.049 0.462 13.378 1.00 32.72 324 ASN A O 1
ATOM 2553 N N . GLU A 1 325 ? -61.913 0.903 11.166 1.00 33.59 325 GLU A N 1
ATOM 2554 C CA . GLU A 1 325 ? -63.301 0.991 10.623 1.00 33.59 325 GLU A CA 1
ATOM 2555 C C . GLU A 1 325 ? -63.599 2.219 9.711 1.00 33.59 325 GLU A C 1
ATOM 2557 O O . GLU A 1 325 ? -63.553 3.370 10.127 1.00 33.59 325 GLU A O 1
ATOM 2562 N N . ASN A 1 326 ? -64.008 1.891 8.474 1.00 33.09 326 ASN A N 1
ATOM 2563 C CA . ASN A 1 326 ? -65.108 2.426 7.641 1.00 33.09 326 ASN A CA 1
ATOM 2564 C C . ASN A 1 326 ? -65.264 3.923 7.256 1.00 33.09 326 ASN A C 1
ATOM 2566 O O . ASN A 1 326 ? -65.611 4.773 8.065 1.00 33.09 326 ASN A O 1
ATOM 2570 N N . ASN A 1 327 ? -65.223 4.134 5.926 1.00 33.88 327 ASN A N 1
ATOM 2571 C CA . ASN A 1 327 ? -66.195 4.820 5.042 1.00 33.88 327 ASN A CA 1
ATOM 2572 C C . ASN A 1 327 ? -66.908 6.106 5.516 1.00 33.88 327 ASN A C 1
ATOM 2574 O O . ASN A 1 327 ? -67.782 6.032 6.373 1.00 33.88 327 ASN A O 1
ATOM 2578 N N . ASN A 1 328 ? -66.711 7.231 4.807 1.00 31.62 328 ASN A N 1
ATOM 2579 C CA . ASN A 1 328 ? -67.635 7.730 3.759 1.00 31.62 328 ASN A CA 1
ATOM 2580 C C . ASN A 1 328 ? -67.267 9.144 3.236 1.00 31.62 328 ASN A C 1
ATOM 2582 O O . ASN A 1 328 ? -66.822 10.003 3.988 1.00 31.62 328 ASN A O 1
ATOM 2586 N N . ASP A 1 329 ? -67.567 9.341 1.947 1.00 34.69 329 ASP A N 1
ATOM 2587 C CA . ASP A 1 329 ? -68.091 10.547 1.278 1.00 34.69 329 ASP A CA 1
ATOM 2588 C C . ASP A 1 329 ? -67.262 11.849 1.168 1.00 34.69 329 ASP A C 1
ATOM 2590 O O . ASP A 1 329 ? -67.209 12.697 2.050 1.00 34.69 329 ASP A O 1
ATOM 2594 N N . ASN A 1 330 ? -66.679 12.014 -0.027 1.00 33.44 330 ASN A N 1
ATOM 2595 C CA . ASN A 1 330 ? -66.989 13.050 -1.029 1.00 33.44 330 ASN A CA 1
ATOM 2596 C C . ASN A 1 330 ? -67.523 14.425 -0.550 1.00 33.44 330 ASN A C 1
ATOM 2598 O O . ASN A 1 330 ? -68.664 14.514 -0.116 1.00 33.44 330 ASN A O 1
ATOM 2602 N N . GLU A 1 331 ? -66.760 15.502 -0.788 1.00 33.41 331 GLU A N 1
ATOM 2603 C CA . GLU A 1 331 ? -67.123 16.631 -1.680 1.00 33.41 331 GLU A CA 1
ATOM 2604 C C . GLU A 1 331 ? -66.114 17.800 -1.567 1.00 33.41 331 GLU A C 1
ATOM 2606 O O . GLU A 1 331 ? -65.763 18.272 -0.489 1.00 33.41 331 GLU A O 1
ATOM 2611 N N . THR A 1 332 ? -65.647 18.278 -2.725 1.00 36.38 332 THR A N 1
ATOM 2612 C CA . THR A 1 332 ? -65.025 19.604 -2.960 1.00 36.38 332 THR A CA 1
ATOM 2613 C C . THR A 1 332 ? -66.130 20.691 -2.938 1.00 36.38 332 THR A C 1
ATOM 2615 O O . THR A 1 332 ? -67.289 20.292 -3.060 1.00 36.38 332 THR A O 1
ATOM 2618 N N . PRO A 1 333 ? -65.881 22.034 -2.885 1.00 50.38 333 PRO A N 1
ATOM 2619 C CA . PRO A 1 333 ? -65.136 22.759 -3.944 1.00 50.38 333 PRO A CA 1
ATOM 2620 C C . PRO A 1 333 ? -64.448 24.118 -3.595 1.00 50.38 333 PRO A C 1
ATOM 2622 O O . PRO A 1 333 ? -64.735 24.740 -2.580 1.00 50.38 333 PRO A O 1
ATOM 2625 N N . ALA A 1 334 ? -63.649 24.605 -4.571 1.00 33.06 334 ALA A N 1
ATOM 2626 C CA . ALA A 1 334 ? -63.361 26.017 -4.952 1.00 33.06 334 ALA A CA 1
ATOM 2627 C C . ALA A 1 334 ? -62.541 26.901 -3.968 1.00 33.06 334 ALA A C 1
ATOM 2629 O O . ALA A 1 334 ? -62.620 26.719 -2.767 1.00 33.06 334 ALA A O 1
ATOM 2630 N N . ALA A 1 335 ? -61.708 27.889 -4.339 1.00 35.91 335 ALA A N 1
ATOM 2631 C CA . ALA A 1 335 ? -61.528 28.772 -5.510 1.00 35.91 335 ALA A CA 1
ATOM 2632 C C . ALA A 1 335 ? -60.056 29.308 -5.495 1.00 35.91 335 ALA A C 1
ATOM 2634 O O . ALA A 1 335 ? -59.494 29.459 -4.417 1.00 35.91 335 ALA A O 1
ATOM 2635 N N . ALA A 1 336 ? -59.294 29.387 -6.595 1.00 34.06 336 ALA A N 1
ATOM 2636 C CA . ALA A 1 336 ? -59.151 30.474 -7.591 1.00 34.06 336 ALA A CA 1
ATOM 2637 C C . ALA A 1 336 ? -58.741 31.883 -7.072 1.00 34.06 336 ALA A C 1
ATOM 2639 O O . ALA A 1 336 ? -59.561 32.558 -6.458 1.00 34.06 336 ALA A O 1
ATOM 2640 N N . ALA A 1 337 ? -57.510 32.319 -7.412 1.00 38.88 337 ALA A N 1
ATOM 2641 C CA . ALA A 1 337 ? -57.019 33.691 -7.721 1.00 38.88 337 ALA A CA 1
ATOM 2642 C C . ALA A 1 337 ? -55.466 33.613 -7.847 1.00 38.88 337 ALA A C 1
ATOM 2644 O O . ALA A 1 337 ? -54.832 33.196 -6.885 1.00 38.88 337 ALA A O 1
ATOM 2645 N N . ASP A 1 338 ? -54.761 33.722 -8.980 1.00 33.00 338 ASP A N 1
ATOM 2646 C CA . ASP A 1 338 ? -54.645 34.718 -10.071 1.00 33.00 338 ASP A CA 1
ATOM 2647 C C . ASP A 1 338 ? -53.630 35.869 -9.791 1.00 33.00 338 ASP A C 1
ATOM 2649 O O . ASP A 1 338 ? -53.878 36.686 -8.912 1.00 33.00 338 ASP A O 1
ATOM 2653 N N . VAL A 1 339 ? -52.541 35.904 -10.604 1.00 34.47 339 VAL A N 1
ATOM 2654 C CA . VAL A 1 339 ? -51.733 37.071 -11.109 1.00 34.47 339 VAL A CA 1
ATOM 2655 C C . VAL A 1 339 ? -50.879 37.870 -10.084 1.00 34.47 339 VAL A C 1
ATOM 2657 O O . VAL A 1 339 ? -51.315 38.077 -8.965 1.00 34.47 339 VAL A O 1
ATOM 2660 N N . ALA A 1 340 ? -49.658 38.400 -10.301 1.00 35.12 340 ALA A N 1
ATOM 2661 C CA . ALA A 1 340 ? -48.677 38.619 -11.392 1.00 35.12 340 ALA A CA 1
ATOM 2662 C C . ALA A 1 340 ? -47.264 38.721 -10.736 1.00 35.12 340 ALA A C 1
ATOM 2664 O O . ALA A 1 340 ? -47.168 39.070 -9.564 1.00 35.12 340 ALA A O 1
ATOM 2665 N N . MET A 1 341 ? -46.165 38.271 -11.359 1.00 35.62 341 MET A N 1
ATOM 2666 C CA . MET A 1 341 ? -45.226 39.057 -12.194 1.00 35.62 341 MET A CA 1
ATOM 2667 C C . MET A 1 341 ? -44.832 40.446 -11.654 1.00 35.62 341 MET A C 1
ATOM 2669 O O . MET A 1 341 ? -45.622 41.375 -11.753 1.00 35.62 341 MET A O 1
ATOM 2673 N N . GLU A 1 342 ? -43.566 40.599 -11.245 1.00 38.59 342 GLU A N 1
ATOM 2674 C CA . GLU A 1 342 ? -42.747 41.765 -11.610 1.00 38.59 342 GLU A CA 1
ATOM 2675 C C . GLU A 1 342 ? -41.243 41.427 -11.540 1.00 38.59 342 GLU A C 1
ATOM 2677 O O . GLU A 1 342 ? -40.715 41.013 -10.507 1.00 38.59 342 GLU A O 1
ATOM 2682 N N . ASP A 1 343 ? -40.594 41.574 -12.698 1.00 37.84 343 ASP A N 1
ATOM 2683 C CA . ASP A 1 343 ? -39.152 41.706 -12.914 1.00 37.84 343 ASP A CA 1
ATOM 2684 C C . ASP A 1 343 ? -38.611 42.950 -12.202 1.00 37.84 343 ASP A C 1
ATOM 2686 O O . ASP A 1 343 ? -39.185 44.021 -12.378 1.00 37.84 343 ASP A O 1
ATOM 2690 N N . VAL A 1 344 ? -37.431 42.865 -11.575 1.00 41.94 344 VAL A N 1
ATOM 2691 C CA . VAL A 1 344 ? -36.453 43.970 -11.611 1.00 41.94 344 VAL A CA 1
ATOM 2692 C C . VAL A 1 344 ? -35.031 43.406 -11.642 1.00 41.94 344 VAL A C 1
ATOM 2694 O O . VAL A 1 344 ? -34.519 42.839 -10.678 1.00 41.94 344 VAL A O 1
ATOM 2697 N N . THR A 1 345 ? -34.400 43.606 -12.791 1.00 40.19 345 THR A N 1
ATOM 2698 C CA . THR A 1 345 ? -32.978 43.464 -13.095 1.00 40.19 345 THR A CA 1
ATOM 2699 C C . THR A 1 345 ? -32.125 44.625 -12.560 1.00 40.19 345 THR A C 1
ATOM 2701 O O . THR A 1 345 ? -32.575 45.768 -12.574 1.00 40.19 345 THR A O 1
ATOM 2704 N N . ASN A 1 346 ? -30.841 44.314 -12.345 1.00 37.25 346 ASN A N 1
ATOM 2705 C CA . ASN A 1 346 ? -29.633 45.134 -12.570 1.00 37.25 346 ASN A CA 1
ATOM 2706 C C . ASN A 1 346 ? -29.168 46.212 -11.571 1.00 37.25 346 ASN A C 1
ATOM 2708 O O . ASN A 1 346 ? -29.930 47.043 -11.089 1.00 37.25 346 ASN A O 1
ATOM 2712 N N . GLY A 1 347 ? -27.831 46.250 -11.443 1.00 35.06 347 GLY A N 1
ATOM 2713 C CA . GLY A 1 347 ? -27.005 47.398 -11.038 1.00 35.06 347 GLY A CA 1
ATOM 2714 C C . GLY A 1 347 ? -25.895 46.991 -10.063 1.00 35.06 347 GLY A C 1
ATOM 2715 O O . GLY A 1 347 ? -26.173 46.854 -8.880 1.00 35.06 347 GLY A O 1
ATOM 2716 N N . GLU A 1 348 ? -24.726 46.545 -10.543 1.00 39.28 348 GLU A N 1
ATOM 2717 C CA . GLU A 1 348 ? -23.498 47.358 -10.775 1.00 39.28 348 GLU A CA 1
ATOM 2718 C C . GLU A 1 348 ? -22.704 47.641 -9.483 1.00 39.28 348 GLU A C 1
ATOM 2720 O O . GLU A 1 348 ? -23.220 48.172 -8.509 1.00 39.28 348 GLU A O 1
ATOM 2725 N N . GLU A 1 349 ? -21.513 47.042 -9.365 1.00 45.28 349 GLU A N 1
ATOM 2726 C CA . GLU A 1 349 ? -20.193 47.686 -9.543 1.00 45.28 349 GLU A CA 1
ATOM 2727 C C . GLU A 1 349 ? -19.846 48.768 -8.504 1.00 45.28 349 GLU A C 1
ATOM 2729 O O . GLU A 1 349 ? -20.482 49.813 -8.412 1.00 45.28 349 GLU A O 1
ATOM 2734 N N . THR A 1 350 ? -18.754 48.529 -7.769 1.00 46.38 350 THR A N 1
ATOM 2735 C CA . THR A 1 350 ? -17.549 49.381 -7.643 1.00 46.38 350 THR A CA 1
ATOM 2736 C C . THR A 1 350 ? -16.919 49.255 -6.253 1.00 46.38 350 THR A C 1
ATOM 2738 O O . THR A 1 350 ? -17.516 49.649 -5.251 1.00 46.38 350 THR A O 1
ATOM 2741 N N . SER A 1 351 ? -15.676 48.759 -6.211 1.00 51.50 351 SER A N 1
ATOM 2742 C CA . SER A 1 351 ? -14.490 49.340 -5.535 1.00 51.50 351 SER A CA 1
ATOM 2743 C C . SER A 1 351 ? -13.436 48.282 -5.241 1.00 51.50 351 SER A C 1
ATOM 2745 O O . SER A 1 351 ? -13.792 47.250 -4.631 1.00 51.50 351 SER A O 1
#

Foldseek 3Di:
DDDDDPCLVVPPCVVVSVVVVVPPVVPDQDDLLVLVVVLVVLVVQLVVDPDPVSNVVSVVVNVVSLVSSLVVCVVPPVVQSVVPPDSVPSVSSVDDDDDPVPDPDDDPDPQDAAPDQAAEEEEAFPLLCSVVLVVVCCVVRPQAADEFAKAKCDDDDVPDDDPPNHPHDHPVVVVVLVVVVQFLFWDADPNMIITGGVVSQVVCVVSVYRYYYYDYPRRLVSSVVSVRDHAYEYEAEPDLVVVLVSCVVVVHDPVVSVVRSVSNVVRVVVVVVVPRHPYYAYPPDPVVSSVVVVCVRRPDPVNVVVVVVVVVVVPDDDDDDDDDDDDDDDDDDDDDDDDDDDDDDDDDDDD

Secondary structure (DSSP, 8-state):
--PPPGGGGGSS-HHHHHHHTT-GGGTSPPPHHHHHHHHHHHHHHHHH--SHHHHHHHHHHHHHHHHHHHHHHHHH-HHHHTT--SGGGGGGGGSPPP-TTS---S-----PPPS--S-EEEE-STTSSHHHHHHHHHHHSTTTEEE---EESSPPPTT--BTTTBEE--HHHHHHHHTTT-EEEEEEETTEEEEEEHHHHHHHHHTT-EEEEE--HHHHHHHHHTT---EEEEEE-S-HHHHHHHHHHTT--HHHHHHHHHHHHHHHHHHHH-SS-SEEEE-SSHHHHHHHHHHHHH--HHHHHHHHHHHHHTT------------------------------------